Protein AF-A0A7R9Y447-F1 (afdb_monomer_lite)

Foldseek 3Di:
DPPVVVVVVVVVVVCVQQVPPPPDPDHGLVVLLVVLVVQLVVCVVVPPPVSNVVSVVSNVVSVVVVVVVVVVVVVVVVVVVVVVVVVVVVVVVVVVVVVVVVVVVVVVVVVVVVVVVVVVVVVVVVVVVVVVVVDDDPVVVVVVVVVVVVVVVVVVVVVVVVVVVVVVVVVVVVVVVVVVVVVVVVVVVVVVVVVVVVVVVVPPDDDDDDDDDDDDDDDDDDDDDD

Secondary structure (DSSP, 8-state):
-HHHHHHHHHHHHHHHHHT-S---SSPPHHHHHHHHHHHHHHHHTTT-HHHHHHHHHHHHHHHHHHHHHHHHHHHHHHHHHHHHHHHHHHHHHHHHHHHHHHHHHHHHHHHHHHHHHHHHHHHHHHHHHHHHHTSPPHHHHHHHHHHHHHHHHHHHHHHHHHHHHHHHHHHHHHHHHHHHHHHHHHHHHHHHHHHHHHHTTTTS----------------------

Organism: NCBI:txid156133

pLDDT: mean 82.59, std 20.08, range [33.0, 98.5]

Structure (mmCIF, N/CA/C/O backbone):
data_AF-A0A7R9Y447-F1
#
_entry.id   AF-A0A7R9Y447-F1
#
loop_
_atom_site.group_PDB
_atom_site.id
_atom_site.type_symbol
_atom_site.label_atom_id
_atom_site.label_alt_id
_atom_site.label_comp_id
_atom_site.label_asym_id
_atom_site.label_entity_id
_atom_site.label_seq_id
_atom_site.pdbx_PDB_ins_code
_atom_site.Cartn_x
_atom_site.Cartn_y
_atom_site.Cartn_z
_atom_site.occupancy
_atom_site.B_iso_or_equiv
_atom_site.auth_seq_id
_atom_site.auth_comp_id
_atom_site.auth_asym_id
_atom_site.auth_atom_id
_atom_site.pdbx_PDB_model_num
ATOM 1 N N . GLY A 1 1 ? 17.277 27.749 -28.509 1.00 48.41 1 GLY A N 1
ATOM 2 C CA . GLY A 1 1 ? 17.780 26.367 -28.396 1.00 48.41 1 GLY A CA 1
ATOM 3 C C . GLY A 1 1 ? 18.037 25.719 -29.746 1.00 48.41 1 GLY A C 1
ATOM 4 O O . GLY A 1 1 ? 19.137 25.243 -29.949 1.00 48.41 1 GLY A O 1
ATOM 5 N N . GLY A 1 2 ? 17.067 25.712 -30.672 1.00 51.28 2 GLY A N 1
ATOM 6 C CA . GLY A 1 2 ? 17.147 24.897 -31.900 1.00 51.28 2 GLY A CA 1
ATOM 7 C C . GLY A 1 2 ? 18.160 25.315 -32.979 1.00 51.28 2 GLY A C 1
ATOM 8 O O . GLY A 1 2 ? 18.623 24.451 -33.709 1.00 51.28 2 GLY A O 1
ATOM 9 N N . GLY A 1 3 ? 18.548 26.594 -33.074 1.00 53.34 3 GLY A N 1
ATOM 10 C CA . GLY A 1 3 ? 19.484 27.057 -34.117 1.00 53.34 3 GLY A CA 1
ATOM 11 C C . GLY A 1 3 ? 20.915 26.529 -33.956 1.00 53.34 3 GLY A C 1
ATOM 12 O O . GLY A 1 3 ? 21.512 26.078 -34.922 1.00 53.34 3 GLY A O 1
ATOM 13 N N . ALA A 1 4 ? 21.428 26.491 -32.722 1.00 58.03 4 ALA A N 1
ATOM 14 C CA . ALA A 1 4 ? 22.786 26.013 -32.441 1.00 58.03 4 ALA A CA 1
ATOM 15 C C . ALA A 1 4 ? 22.947 24.496 -32.653 1.00 58.03 4 ALA A C 1
ATOM 17 O O . ALA A 1 4 ? 24.018 24.043 -33.034 1.00 58.03 4 ALA A O 1
ATOM 18 N N . ILE A 1 5 ? 21.874 23.723 -32.446 1.00 60.00 5 ILE A N 1
ATOM 19 C CA . ILE A 1 5 ? 21.875 22.262 -32.624 1.00 60.00 5 ILE A CA 1
ATOM 20 C C . ILE A 1 5 ? 21.895 21.907 -34.119 1.00 60.00 5 ILE A C 1
ATOM 22 O O . ILE A 1 5 ? 22.642 21.025 -34.528 1.00 6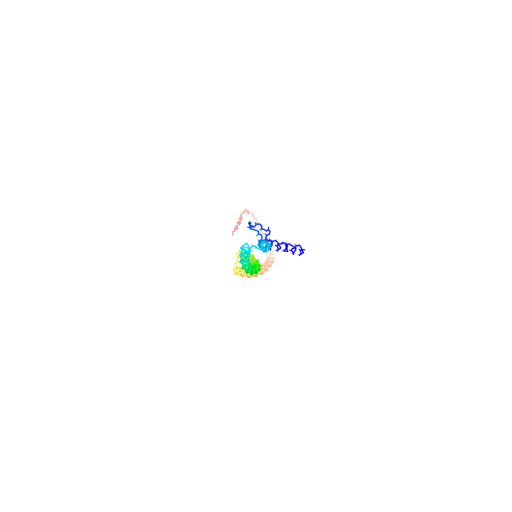0.00 5 ILE A O 1
ATOM 26 N N . MET A 1 6 ? 21.142 22.637 -34.950 1.00 57.72 6 MET A N 1
ATOM 27 C CA . MET A 1 6 ? 21.126 22.429 -36.407 1.00 57.72 6 MET A CA 1
ATOM 28 C C . MET A 1 6 ? 22.477 22.772 -37.057 1.00 57.72 6 MET A C 1
ATOM 30 O O . MET A 1 6 ? 22.932 22.057 -37.952 1.00 57.72 6 MET A O 1
ATOM 34 N N . ASP A 1 7 ? 23.150 23.824 -36.580 1.00 76.69 7 ASP A N 1
ATOM 35 C CA . ASP A 1 7 ? 24.493 24.191 -37.047 1.00 76.69 7 ASP A CA 1
ATOM 36 C C . ASP A 1 7 ? 25.553 23.158 -36.628 1.00 76.69 7 ASP A C 1
ATOM 38 O O . ASP A 1 7 ? 26.464 22.847 -37.400 1.00 76.69 7 ASP A O 1
ATOM 42 N N . GLU A 1 8 ? 25.423 22.577 -35.432 1.00 76.31 8 GLU A N 1
ATOM 43 C CA . GLU A 1 8 ? 26.316 21.530 -34.935 1.00 76.31 8 GLU A CA 1
ATOM 44 C C . GLU A 1 8 ? 26.118 20.203 -35.68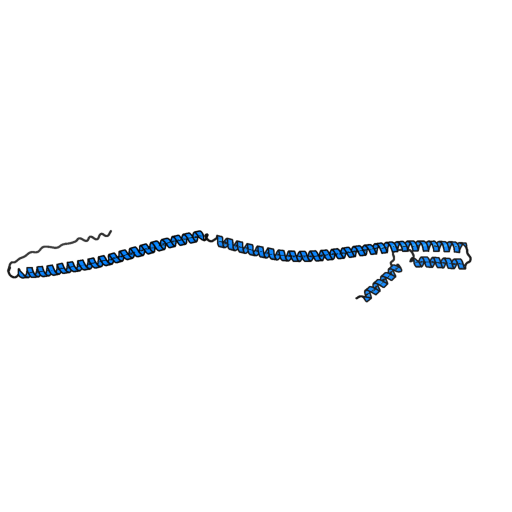5 1.00 76.31 8 GLU A C 1
ATOM 46 O O . GLU A 1 8 ? 27.098 19.574 -36.091 1.00 76.31 8 GLU A O 1
ATOM 51 N N . GLU A 1 9 ? 24.875 19.820 -35.983 1.00 77.88 9 GLU A N 1
ATOM 52 C CA . GLU A 1 9 ? 24.560 18.667 -36.834 1.00 77.88 9 GLU A CA 1
ATOM 53 C C . GLU A 1 9 ? 25.112 18.833 -38.256 1.00 77.88 9 GLU A C 1
ATOM 55 O O . GLU A 1 9 ? 25.698 17.894 -38.803 1.00 77.88 9 GLU A O 1
ATOM 60 N N . ALA A 1 10 ? 25.013 20.030 -38.844 1.00 77.38 10 ALA A N 1
ATOM 61 C CA . ALA A 1 10 ? 25.589 20.328 -40.157 1.00 77.38 10 ALA A CA 1
ATOM 62 C C . ALA A 1 10 ? 27.132 20.278 -40.145 1.00 77.38 10 ALA A C 1
ATOM 64 O O . ALA A 1 10 ? 27.768 19.757 -41.073 1.00 77.38 10 ALA A O 1
ATOM 65 N N . LEU A 1 11 ? 27.760 20.757 -39.069 1.00 73.12 11 LEU A N 1
ATOM 66 C CA . LEU A 1 11 ? 29.206 20.663 -38.850 1.00 73.12 11 LEU A CA 1
ATOM 67 C C . LEU A 1 11 ? 29.672 19.216 -38.653 1.00 73.12 11 LEU A C 1
ATOM 69 O O . LEU A 1 11 ? 30.694 18.813 -39.209 1.00 73.12 11 LEU A O 1
ATOM 73 N N . ILE A 1 12 ? 28.922 18.408 -37.910 1.00 68.50 12 ILE A N 1
ATOM 74 C CA . ILE A 1 12 ? 29.212 16.984 -37.721 1.00 68.50 12 ILE A CA 1
ATOM 75 C C . ILE A 1 12 ? 29.018 16.225 -39.040 1.00 68.50 12 ILE A C 1
ATOM 77 O O . ILE A 1 12 ? 29.887 15.438 -39.419 1.00 68.50 12 ILE A O 1
ATOM 81 N N . ALA A 1 13 ? 27.952 16.509 -39.792 1.00 71.44 13 ALA A N 1
ATOM 82 C CA . ALA A 1 13 ? 27.694 15.913 -41.101 1.00 71.44 13 ALA A CA 1
ATOM 83 C C . ALA A 1 13 ? 28.816 16.225 -42.102 1.00 71.44 13 ALA A C 1
ATOM 85 O O . ALA A 1 13 ? 29.336 15.314 -42.748 1.00 71.44 13 ALA A O 1
ATOM 86 N N . SER A 1 14 ? 29.261 17.485 -42.181 1.00 65.88 14 SER A N 1
ATOM 87 C CA . SER A 1 14 ? 30.381 17.873 -43.049 1.00 65.88 14 SER A CA 1
ATOM 88 C C . SER A 1 14 ? 31.698 17.205 -42.635 1.00 65.88 14 SER A C 1
ATOM 90 O O . SER A 1 14 ? 32.442 16.741 -43.500 1.00 65.88 14 SER A O 1
ATOM 92 N N . ARG A 1 15 ? 31.977 17.056 -41.333 1.00 66.69 15 ARG A N 1
ATOM 93 C CA . ARG A 1 15 ? 33.176 16.368 -40.811 1.00 66.69 15 ARG A CA 1
ATOM 94 C C . ARG A 1 15 ? 33.158 14.855 -41.022 1.00 66.69 15 ARG A C 1
ATOM 96 O O . ARG A 1 15 ? 34.201 14.275 -41.319 1.00 66.69 15 ARG A O 1
ATOM 103 N N . LEU A 1 16 ? 31.996 14.213 -40.907 1.00 64.62 16 LEU A N 1
ATOM 104 C CA . LEU A 1 16 ? 31.826 12.783 -41.178 1.00 64.62 16 LEU A CA 1
ATOM 105 C C . LEU A 1 16 ? 31.936 12.476 -42.675 1.00 64.62 16 LEU A C 1
ATOM 107 O O . LEU A 1 16 ? 32.579 11.495 -43.051 1.00 64.62 16 LEU A O 1
ATOM 111 N N . LEU A 1 17 ? 31.370 13.339 -43.523 1.00 60.38 17 LEU A N 1
ATOM 112 C CA . LEU A 1 17 ? 31.446 13.222 -44.980 1.00 60.38 17 LEU A CA 1
ATOM 113 C C . LEU A 1 17 ? 32.878 13.451 -45.495 1.00 60.38 17 LEU A C 1
ATOM 115 O O . LEU A 1 17 ? 33.345 12.731 -46.375 1.00 60.38 17 LEU A O 1
ATOM 119 N N . THR A 1 18 ? 33.598 14.419 -44.918 1.00 61.44 18 THR A N 1
ATOM 120 C CA . THR A 1 18 ? 34.992 14.741 -45.285 1.00 61.44 18 THR A CA 1
ATOM 121 C C . THR A 1 18 ? 36.039 13.919 -44.534 1.00 61.44 18 THR A C 1
ATOM 123 O O . THR A 1 18 ? 37.222 14.006 -44.861 1.00 61.44 18 THR A O 1
ATOM 126 N N . LYS A 1 19 ? 35.622 13.101 -43.557 1.00 61.62 19 LYS A N 1
ATOM 127 C CA . LYS A 1 19 ? 36.485 12.297 -42.679 1.00 61.62 19 LYS A CA 1
ATOM 128 C C . LYS A 1 19 ? 37.734 13.040 -42.210 1.00 61.62 19 LYS A C 1
ATOM 130 O O . LYS A 1 19 ? 38.851 12.538 -42.310 1.00 61.62 19 LYS A O 1
ATOM 135 N N . THR A 1 20 ? 37.545 14.228 -41.650 1.00 46.31 20 THR A N 1
ATOM 136 C CA . THR A 1 20 ? 38.614 14.897 -40.895 1.00 46.31 20 THR A CA 1
ATOM 137 C C . THR A 1 20 ? 38.819 14.279 -39.507 1.00 46.31 20 THR A C 1
ATOM 139 O O . THR A 1 20 ? 39.753 14.653 -38.804 1.00 46.31 20 THR A O 1
ATOM 142 N N . THR A 1 21 ? 38.021 13.275 -39.119 1.00 46.59 21 THR A N 1
ATOM 143 C CA . THR A 1 21 ? 38.309 12.429 -37.956 1.00 46.59 21 THR A CA 1
ATOM 144 C C . THR A 1 21 ? 39.358 11.372 -38.330 1.00 46.59 21 THR A C 1
ATOM 146 O O . THR A 1 21 ? 39.108 10.357 -38.980 1.00 46.59 21 THR A O 1
ATOM 149 N N . SER A 1 22 ? 40.588 11.680 -37.942 1.00 46.06 22 SER A N 1
ATOM 150 C CA . SER A 1 22 ? 41.839 10.927 -38.043 1.00 46.06 22 SER A CA 1
ATOM 151 C C . SER A 1 22 ? 41.770 9.449 -37.606 1.00 46.06 22 SER A C 1
ATOM 153 O O . SER A 1 22 ? 42.243 9.100 -36.527 1.00 46.06 22 SER A O 1
ATOM 155 N N . ILE A 1 23 ? 41.218 8.552 -38.430 1.00 52.69 23 ILE A N 1
ATOM 156 C CA . ILE A 1 23 ? 41.223 7.096 -38.148 1.00 52.69 23 ILE A CA 1
ATOM 157 C C . ILE A 1 23 ? 41.956 6.285 -39.234 1.00 52.69 23 ILE A C 1
ATOM 159 O O . ILE A 1 23 ? 42.261 5.112 -39.045 1.00 52.69 23 ILE A O 1
ATOM 163 N N . SER A 1 24 ? 42.350 6.898 -40.351 1.00 54.66 24 SER A N 1
ATOM 164 C CA . SER A 1 24 ? 43.150 6.226 -41.378 1.00 54.66 24 SER A CA 1
ATOM 165 C C . SER A 1 24 ? 44.297 7.115 -41.844 1.00 54.66 24 SER A C 1
ATOM 167 O O . SER A 1 24 ? 44.087 8.285 -42.143 1.00 54.66 24 SER A O 1
ATOM 169 N N . LYS A 1 25 ? 45.509 6.546 -41.937 1.00 54.00 25 LYS A N 1
ATOM 170 C CA . LYS A 1 25 ? 46.678 7.179 -42.581 1.00 54.00 25 LYS A CA 1
ATOM 171 C C . LYS A 1 25 ? 46.487 7.374 -44.096 1.00 54.00 25 LYS A C 1
ATOM 173 O O . LYS A 1 25 ? 47.331 7.995 -44.735 1.00 54.00 25 LYS A O 1
ATOM 178 N N . ALA A 1 26 ? 45.425 6.817 -44.679 1.00 58.56 26 ALA A N 1
ATOM 179 C CA . ALA A 1 26 ? 45.121 6.976 -46.092 1.00 58.56 26 ALA A CA 1
ATOM 180 C C . ALA A 1 26 ? 44.529 8.371 -46.373 1.00 58.56 26 ALA A C 1
ATOM 182 O O . ALA A 1 26 ? 43.754 8.879 -45.557 1.00 58.56 26 ALA A O 1
ATOM 183 N N . PRO A 1 27 ? 44.856 8.988 -47.524 1.00 58.91 27 PRO A N 1
ATOM 184 C CA . PRO A 1 27 ? 44.220 10.228 -47.949 1.00 58.91 27 PRO A CA 1
ATOM 185 C C . PRO A 1 27 ? 42.690 10.076 -47.980 1.00 58.91 27 PRO A C 1
ATOM 187 O O . PRO A 1 27 ? 42.188 8.972 -48.212 1.00 58.91 27 PRO A O 1
ATOM 190 N N . PRO A 1 28 ? 41.934 11.173 -47.780 1.00 67.62 28 PRO A N 1
ATOM 191 C CA . PRO A 1 28 ? 40.486 11.150 -47.899 1.00 67.62 28 PRO A CA 1
ATOM 192 C C . PRO A 1 28 ? 40.059 10.507 -49.226 1.00 67.62 28 PRO A C 1
ATOM 194 O O . PRO A 1 28 ? 40.692 10.772 -50.253 1.00 67.62 28 PRO A O 1
ATOM 197 N N . PRO A 1 29 ? 38.984 9.706 -49.225 1.00 70.00 29 PRO A N 1
ATOM 198 C CA . PRO A 1 29 ? 38.596 8.855 -50.351 1.00 70.00 29 PRO A CA 1
ATOM 199 C C . PRO A 1 29 ? 38.513 9.597 -51.698 1.00 70.00 29 PRO A C 1
ATOM 201 O O . PRO A 1 29 ? 39.049 9.154 -52.709 1.00 70.00 29 PRO A O 1
ATOM 204 N N . LEU A 1 30 ? 37.944 10.805 -51.699 1.00 79.06 30 LEU A N 1
ATOM 205 C CA . LEU A 1 30 ? 37.819 11.629 -52.907 1.00 79.06 30 LEU A CA 1
ATOM 206 C C . LEU A 1 30 ? 39.129 12.315 -53.324 1.00 79.06 30 LEU A C 1
ATOM 208 O O . LEU A 1 30 ? 39.337 12.594 -54.503 1.00 79.06 30 LEU A O 1
ATOM 212 N N . ARG A 1 31 ? 40.038 12.573 -52.377 1.00 83.94 31 ARG A N 1
ATOM 213 C CA . ARG A 1 31 ? 41.345 13.184 -52.662 1.00 83.94 31 ARG A CA 1
ATOM 214 C C . ARG A 1 31 ? 42.275 12.191 -53.358 1.00 83.94 31 ARG A C 1
ATOM 216 O O . ARG A 1 31 ? 43.025 12.593 -54.243 1.00 83.94 31 ARG A O 1
ATOM 223 N N . ALA A 1 32 ? 42.211 10.914 -52.976 1.00 85.00 32 ALA A N 1
ATOM 224 C CA . ALA A 1 32 ? 42.932 9.839 -53.654 1.00 85.00 32 ALA A CA 1
ATOM 225 C C . ALA A 1 32 ? 42.481 9.714 -55.117 1.00 85.00 32 ALA A C 1
ATOM 227 O O . ALA A 1 32 ? 43.312 9.775 -56.023 1.00 85.00 32 ALA A O 1
ATOM 228 N N . LEU A 1 33 ? 41.163 9.662 -55.341 1.00 87.19 33 LEU A N 1
ATOM 229 C CA . LEU A 1 33 ? 40.555 9.598 -56.669 1.00 87.19 33 LEU A CA 1
ATOM 230 C C . LEU A 1 33 ? 40.928 10.802 -57.548 1.00 87.19 33 LEU A C 1
ATOM 232 O O . LEU A 1 33 ? 41.376 10.625 -58.680 1.00 87.19 33 LEU A O 1
ATOM 236 N N . ALA A 1 34 ? 40.820 12.021 -57.012 1.00 89.44 34 ALA A N 1
ATOM 237 C CA . ALA A 1 34 ? 41.212 13.239 -57.720 1.00 89.44 34 ALA A CA 1
ATOM 238 C C . ALA A 1 34 ? 42.702 13.234 -58.107 1.00 89.44 34 ALA A C 1
ATOM 240 O O . ALA A 1 34 ? 43.061 13.658 -59.204 1.00 89.44 34 ALA A O 1
ATOM 241 N N . GLY A 1 35 ? 43.570 12.703 -57.237 1.00 91.38 35 GLY A N 1
ATOM 242 C CA . GLY A 1 35 ? 44.992 12.531 -57.534 1.00 91.38 35 GLY A CA 1
ATOM 243 C C . GLY A 1 35 ? 45.252 11.540 -58.674 1.00 91.38 35 GLY A C 1
ATOM 244 O O . GLY A 1 35 ? 46.087 11.810 -59.535 1.00 91.38 35 GLY A O 1
ATOM 245 N N . LYS A 1 36 ? 44.519 10.418 -58.721 1.00 92.44 36 LYS A N 1
ATOM 246 C CA . LYS A 1 36 ? 44.615 9.435 -59.816 1.00 92.44 36 LYS A CA 1
ATOM 247 C C . LYS A 1 36 ? 44.092 9.991 -61.140 1.00 92.44 36 LYS A C 1
ATOM 249 O O . LYS A 1 36 ? 44.717 9.770 -62.172 1.00 92.44 36 LYS A O 1
ATOM 254 N N . LEU A 1 37 ? 43.011 10.770 -61.104 1.00 92.88 37 LEU A N 1
ATOM 255 C CA . LEU A 1 37 ? 42.477 11.456 -62.281 1.00 92.88 37 LEU A CA 1
ATOM 256 C C . LEU A 1 37 ? 43.481 12.475 -62.839 1.00 92.88 37 LEU A C 1
ATOM 258 O O . LEU A 1 37 ? 43.739 12.492 -64.039 1.00 92.88 37 LEU A O 1
ATOM 262 N N . ALA A 1 38 ? 44.098 13.282 -61.972 1.00 92.94 38 ALA A N 1
ATOM 263 C CA . ALA A 1 38 ? 45.125 14.237 -62.382 1.00 92.94 38 ALA A CA 1
ATOM 264 C C . ALA A 1 38 ? 46.357 13.545 -62.994 1.00 92.94 38 ALA A C 1
ATOM 266 O O . ALA A 1 38 ? 46.914 14.040 -63.973 1.00 92.94 38 ALA A O 1
ATOM 267 N N . ALA A 1 39 ? 46.760 12.387 -62.458 1.00 92.25 39 ALA A N 1
ATOM 268 C CA . ALA A 1 39 ? 47.854 11.590 -63.012 1.00 92.25 39 ALA A CA 1
ATOM 269 C C . ALA A 1 39 ? 47.534 11.051 -64.418 1.00 92.25 39 ALA A C 1
ATOM 271 O O . ALA A 1 39 ? 48.398 11.096 -65.289 1.00 92.25 39 ALA A O 1
ATOM 272 N N . LEU A 1 40 ? 46.294 10.607 -64.658 1.00 92.44 40 LEU A N 1
ATOM 273 C CA . LEU A 1 40 ? 45.837 10.177 -65.982 1.00 92.44 40 LEU A CA 1
ATOM 274 C C . LEU A 1 40 ? 45.859 11.329 -66.996 1.00 92.44 40 LEU A C 1
ATOM 276 O O . LEU A 1 40 ? 46.398 11.173 -68.087 1.00 92.44 40 LEU A O 1
ATOM 280 N N . VAL A 1 41 ? 45.341 12.502 -66.619 1.00 92.62 41 VAL A N 1
ATOM 281 C CA . VAL A 1 41 ? 45.367 13.700 -67.479 1.00 92.62 41 VAL A CA 1
ATOM 282 C C . VAL A 1 41 ? 46.807 14.108 -67.814 1.00 92.62 41 VAL A C 1
ATOM 284 O O . VAL A 1 41 ? 47.109 14.446 -68.956 1.00 92.62 41 VAL A O 1
ATOM 287 N N . ALA A 1 42 ? 47.715 14.038 -66.838 1.00 91.62 42 ALA A N 1
ATOM 288 C CA . ALA A 1 42 ? 49.125 14.354 -67.045 1.00 91.62 42 ALA A CA 1
ATOM 289 C C . ALA A 1 42 ? 49.857 13.332 -67.935 1.00 91.62 42 ALA A C 1
ATOM 291 O O . ALA A 1 42 ? 50.785 13.720 -68.642 1.00 91.62 42 ALA A O 1
ATOM 292 N N . ALA A 1 43 ? 49.470 12.052 -67.898 1.00 89.56 43 ALA A N 1
ATOM 293 C CA . ALA A 1 43 ? 50.018 11.013 -68.771 1.00 89.56 43 ALA A CA 1
ATOM 294 C C . ALA A 1 43 ? 49.504 11.157 -70.214 1.00 89.56 43 ALA A C 1
ATOM 296 O O . ALA A 1 43 ? 50.294 11.099 -71.152 1.00 89.56 43 ALA A O 1
ATOM 297 N N . ALA A 1 44 ? 48.213 11.458 -70.385 1.00 87.44 44 ALA A N 1
ATOM 298 C CA . ALA A 1 44 ? 47.608 11.711 -71.693 1.00 87.44 44 ALA A CA 1
ATOM 299 C C . ALA A 1 44 ? 48.212 12.935 -72.409 1.00 87.44 44 ALA A C 1
ATOM 301 O O . ALA A 1 44 ? 48.307 12.949 -73.629 1.00 87.44 44 ALA A O 1
ATOM 302 N N . GLY A 1 45 ? 48.665 13.952 -71.666 1.00 87.81 45 GLY A N 1
ATOM 303 C CA . GLY A 1 45 ? 49.327 15.130 -72.241 1.00 87.81 45 GLY A CA 1
ATOM 304 C C . GLY A 1 45 ? 50.774 14.912 -72.707 1.00 87.81 45 GLY A C 1
ATOM 305 O O . GLY A 1 45 ? 51.372 15.850 -73.229 1.00 87.81 45 GLY A O 1
ATOM 306 N N . LYS A 1 46 ? 51.358 13.726 -72.483 1.00 87.44 46 LYS A N 1
ATOM 307 C CA . LYS A 1 46 ? 52.759 13.403 -72.816 1.00 87.44 46 LYS A CA 1
ATOM 308 C C . LYS A 1 46 ? 52.918 12.398 -73.967 1.00 87.44 46 LYS A C 1
ATOM 310 O O . LYS A 1 46 ? 54.058 12.066 -74.270 1.00 87.44 46 LYS A O 1
ATOM 315 N N . ASP A 1 47 ? 51.823 11.928 -74.577 1.00 76.94 47 ASP A N 1
ATOM 316 C CA . ASP A 1 47 ? 51.812 10.891 -75.633 1.00 76.94 47 ASP A CA 1
ATOM 317 C C . ASP A 1 47 ? 52.574 9.597 -75.260 1.00 76.94 47 ASP A C 1
ATOM 319 O O . ASP A 1 47 ? 53.148 8.908 -76.098 1.00 76.94 47 ASP A O 1
ATOM 323 N N . ASP A 1 48 ? 52.565 9.246 -73.971 1.00 85.94 48 ASP A N 1
ATOM 324 C CA . ASP A 1 48 ? 53.103 7.983 -73.458 1.00 85.94 48 ASP A CA 1
ATOM 325 C C . ASP A 1 48 ? 51.949 6.988 -73.250 1.00 85.94 48 ASP A C 1
ATOM 327 O O . ASP A 1 48 ? 51.222 7.050 -72.251 1.00 85.94 48 ASP A O 1
ATOM 331 N N . GLU A 1 49 ? 51.745 6.097 -74.225 1.00 86.44 49 GLU A N 1
ATOM 332 C CA . GLU A 1 49 ? 50.646 5.121 -74.226 1.00 86.44 49 GLU A CA 1
ATOM 333 C C . GLU A 1 49 ? 50.711 4.155 -73.032 1.00 86.44 49 GLU A C 1
ATOM 335 O O . GLU A 1 49 ? 49.677 3.826 -72.443 1.00 86.44 49 GLU A O 1
ATOM 340 N N . GLU A 1 50 ? 51.913 3.737 -72.627 1.00 89.44 50 GLU A N 1
ATOM 341 C CA . GLU A 1 50 ? 52.110 2.786 -71.530 1.00 89.44 50 GLU A CA 1
ATOM 342 C C . GLU A 1 50 ? 51.832 3.451 -70.174 1.00 89.44 50 GLU A C 1
ATOM 344 O O . GLU A 1 50 ? 51.090 2.908 -69.344 1.00 89.44 50 GLU A O 1
ATOM 349 N N . ALA A 1 51 ? 52.329 4.676 -69.967 1.00 89.00 51 ALA A N 1
ATOM 350 C CA . ALA A 1 51 ? 52.019 5.450 -68.767 1.00 89.00 51 ALA A CA 1
ATOM 351 C C . ALA A 1 51 ? 50.533 5.836 -68.687 1.00 89.00 51 ALA A C 1
ATOM 353 O O . ALA A 1 51 ? 49.958 5.854 -67.593 1.00 89.00 51 ALA A O 1
ATOM 354 N N . CYS A 1 52 ? 49.892 6.120 -69.825 1.00 91.50 52 CYS A N 1
ATOM 355 C CA . CYS A 1 52 ? 48.464 6.421 -69.893 1.00 91.50 52 CYS A CA 1
ATOM 356 C C . CYS A 1 52 ? 47.614 5.196 -69.515 1.00 91.50 52 CYS A C 1
ATOM 358 O O . CYS A 1 52 ? 46.726 5.301 -68.663 1.00 91.50 52 CYS A O 1
ATOM 360 N N . ALA A 1 53 ? 47.938 4.015 -70.055 1.00 92.19 53 ALA A N 1
ATOM 361 C CA . ALA A 1 53 ? 47.265 2.761 -69.716 1.00 92.19 53 ALA A CA 1
ATOM 362 C C . ALA A 1 53 ? 47.418 2.406 -68.225 1.00 92.19 53 ALA A C 1
ATOM 364 O O . ALA A 1 53 ? 46.429 2.083 -67.558 1.00 92.19 53 ALA A O 1
ATOM 365 N N . ALA A 1 54 ? 48.626 2.546 -67.669 1.00 93.19 54 ALA A N 1
ATOM 366 C CA . ALA A 1 54 ? 48.886 2.303 -66.251 1.00 93.19 54 ALA A CA 1
ATOM 367 C C . ALA A 1 54 ? 48.138 3.295 -65.336 1.00 93.19 54 ALA A C 1
ATOM 369 O O . ALA A 1 54 ? 47.583 2.906 -64.302 1.00 93.19 54 ALA A O 1
ATOM 370 N N . ALA A 1 55 ? 48.081 4.579 -65.711 1.00 92.88 55 ALA A N 1
ATOM 371 C CA . ALA A 1 55 ? 47.333 5.594 -64.970 1.00 92.88 55 ALA A CA 1
ATOM 372 C C . ALA A 1 55 ? 45.814 5.357 -65.032 1.00 92.88 55 ALA A C 1
ATOM 374 O O . ALA A 1 55 ? 45.122 5.552 -64.029 1.00 92.88 55 ALA A O 1
ATOM 375 N N . HIS A 1 56 ? 45.301 4.883 -66.171 1.00 94.06 56 HIS A N 1
ATOM 376 C CA . HIS A 1 56 ? 43.896 4.518 -66.343 1.00 94.06 56 HIS A CA 1
ATOM 377 C C . HIS A 1 56 ? 43.527 3.314 -65.467 1.00 94.06 56 HIS A C 1
ATOM 379 O O . HIS A 1 56 ? 42.558 3.372 -64.710 1.00 94.06 56 HIS A O 1
ATOM 385 N N . GLU A 1 57 ? 44.339 2.253 -65.479 1.00 95.56 57 GLU A N 1
ATOM 386 C CA . GLU A 1 57 ? 44.126 1.087 -64.617 1.00 95.56 57 GLU A CA 1
ATOM 387 C C . GLU A 1 57 ? 44.171 1.469 -63.125 1.00 95.56 57 GLU A C 1
ATOM 389 O O . GLU A 1 57 ? 43.347 1.009 -62.327 1.00 95.56 57 GLU A O 1
ATOM 394 N N . ALA A 1 58 ? 45.092 2.357 -62.735 1.00 93.81 58 ALA A N 1
ATOM 395 C CA . ALA A 1 58 ? 45.176 2.870 -61.372 1.00 93.81 58 ALA A CA 1
ATOM 396 C C . ALA A 1 58 ? 43.937 3.689 -60.965 1.00 93.81 58 ALA A C 1
ATOM 398 O O . ALA A 1 58 ? 43.505 3.595 -59.814 1.00 93.81 58 ALA A O 1
ATOM 399 N N . LEU A 1 59 ? 43.354 4.465 -61.885 1.00 93.69 59 LEU A N 1
ATOM 400 C CA . LEU A 1 59 ? 42.103 5.188 -61.655 1.00 93.69 59 LEU A CA 1
ATOM 401 C C . LEU A 1 59 ? 40.920 4.222 -61.506 1.00 93.69 59 LEU A C 1
ATOM 403 O O . LEU A 1 59 ? 40.157 4.356 -60.553 1.00 93.69 59 LEU A O 1
ATOM 407 N N . CYS A 1 60 ? 40.790 3.219 -62.379 1.00 95.06 60 CYS A N 1
ATOM 408 C CA . CYS A 1 60 ? 39.731 2.209 -62.281 1.00 95.06 60 CYS A CA 1
ATOM 409 C C . CYS A 1 60 ? 39.786 1.435 -60.957 1.00 95.06 60 CYS A C 1
ATOM 411 O O . CYS A 1 60 ? 38.753 1.221 -60.323 1.00 95.06 60 CYS A O 1
ATOM 413 N N . LYS A 1 61 ? 40.990 1.054 -60.506 1.00 93.75 61 LYS A N 1
ATOM 414 C CA . LYS A 1 61 ? 41.191 0.408 -59.199 1.00 93.75 61 LYS A CA 1
ATOM 415 C C . LYS A 1 61 ? 40.738 1.309 -58.054 1.00 93.75 61 LYS A C 1
ATOM 417 O O . LYS A 1 61 ? 40.065 0.839 -57.141 1.00 93.75 61 LYS A O 1
ATOM 422 N N . GLU A 1 62 ? 41.076 2.595 -58.110 1.00 90.06 62 GLU A N 1
ATOM 423 C CA . GLU A 1 62 ? 40.654 3.557 -57.093 1.00 90.06 62 GLU A CA 1
ATOM 424 C C . GLU A 1 62 ? 39.128 3.735 -57.083 1.00 90.06 62 GLU A C 1
ATOM 426 O O . GLU A 1 62 ? 38.531 3.684 -56.012 1.00 90.06 62 GLU A O 1
ATOM 431 N N . ILE A 1 63 ? 38.476 3.846 -58.249 1.00 90.56 63 ILE A N 1
ATOM 432 C CA . ILE A 1 63 ? 37.005 3.905 -58.357 1.00 90.56 63 ILE A CA 1
ATOM 433 C C . ILE A 1 63 ? 36.364 2.672 -57.706 1.00 90.56 63 ILE A C 1
ATOM 435 O O . ILE A 1 63 ? 35.506 2.815 -56.838 1.00 90.56 63 ILE A O 1
ATOM 439 N N . ALA A 1 64 ? 36.838 1.467 -58.037 1.00 91.62 64 ALA A N 1
ATOM 440 C CA . ALA A 1 64 ? 36.307 0.228 -57.469 1.00 91.62 64 ALA A CA 1
ATOM 441 C C . ALA A 1 64 ? 36.467 0.153 -55.937 1.00 91.62 64 ALA A C 1
ATOM 443 O O . ALA A 1 64 ? 35.575 -0.328 -55.232 1.00 91.62 64 ALA A O 1
ATOM 444 N N . LEU A 1 65 ? 37.585 0.655 -55.397 1.00 88.19 65 LEU A N 1
ATOM 445 C CA . LEU A 1 65 ? 37.796 0.751 -53.949 1.00 88.19 65 LEU A CA 1
ATOM 446 C C . LEU A 1 65 ? 36.815 1.731 -53.292 1.00 88.19 65 LEU A C 1
ATOM 448 O O . LEU A 1 65 ? 36.304 1.443 -52.204 1.00 88.19 65 LEU A O 1
ATOM 452 N N . GLN A 1 66 ? 36.526 2.859 -53.946 1.00 85.56 66 GLN A N 1
ATOM 453 C CA . GLN A 1 66 ? 35.554 3.832 -53.447 1.00 85.56 66 GLN A CA 1
ATOM 454 C C . GLN A 1 66 ? 34.123 3.294 -53.476 1.00 85.56 66 GLN A C 1
ATOM 456 O O . GLN A 1 66 ? 33.399 3.450 -52.490 1.00 85.56 66 GLN A O 1
ATOM 461 N N . ASP A 1 67 ? 33.739 2.580 -54.532 1.00 87.75 67 ASP A N 1
ATOM 462 C CA . ASP A 1 67 ? 32.425 1.940 -54.633 1.00 87.75 67 ASP A CA 1
ATOM 463 C C . ASP A 1 67 ? 32.228 0.880 -53.540 1.00 87.75 67 ASP A C 1
ATOM 465 O O . ASP A 1 67 ? 31.194 0.842 -52.860 1.00 87.75 67 ASP A O 1
ATOM 469 N N . PHE A 1 68 ? 33.252 0.057 -53.290 1.00 87.38 68 PHE A N 1
ATOM 470 C CA . PHE A 1 68 ? 33.233 -0.917 -52.200 1.00 87.38 68 PHE A CA 1
ATOM 471 C C . PHE A 1 68 ? 33.086 -0.242 -50.827 1.00 87.38 68 PHE A C 1
ATOM 473 O O . PHE A 1 68 ? 32.263 -0.658 -50.001 1.00 87.38 68 PHE A O 1
ATOM 480 N N . ALA A 1 69 ? 33.839 0.834 -50.578 1.00 84.69 69 ALA A N 1
ATOM 481 C CA . ALA A 1 69 ? 33.732 1.605 -49.344 1.00 84.69 69 ALA A CA 1
ATOM 482 C C . ALA A 1 69 ? 32.338 2.242 -49.184 1.00 84.69 69 ALA A C 1
ATOM 484 O O . ALA A 1 69 ? 31.757 2.176 -48.097 1.00 84.69 69 ALA A O 1
ATOM 485 N N . GLY A 1 70 ? 31.766 2.788 -50.261 1.00 83.88 70 GLY A N 1
ATOM 486 C CA . GLY A 1 70 ? 30.408 3.332 -50.293 1.00 83.88 70 GLY A CA 1
ATOM 487 C C . GLY A 1 70 ? 29.347 2.286 -49.943 1.00 83.88 70 GLY A C 1
ATOM 488 O O . GLY A 1 70 ? 28.494 2.526 -49.083 1.00 83.88 70 GLY A O 1
ATOM 489 N N . SER A 1 71 ? 29.448 1.084 -50.519 1.00 89.50 71 SER A N 1
ATOM 490 C CA . SER A 1 71 ? 28.559 -0.043 -50.202 1.00 89.50 71 SER A CA 1
ATOM 491 C C . SER A 1 71 ? 28.647 -0.463 -48.727 1.00 89.50 71 SER A C 1
ATOM 493 O O . SER A 1 71 ? 27.619 -0.690 -48.067 1.00 89.50 71 SER A O 1
ATOM 495 N N . LYS A 1 72 ? 29.863 -0.487 -48.162 1.00 88.56 72 LYS A N 1
ATOM 496 C CA . LYS A 1 72 ? 30.091 -0.746 -46.733 1.00 88.56 72 LYS A CA 1
ATOM 497 C C . LYS A 1 72 ? 29.403 0.305 -45.857 1.00 88.56 72 LYS A C 1
ATOM 499 O O . LYS A 1 72 ? 28.650 -0.072 -44.960 1.00 88.56 72 LYS A O 1
ATOM 504 N N . TYR A 1 73 ? 29.597 1.600 -46.126 1.00 87.12 73 TYR A N 1
ATOM 505 C CA . TYR A 1 73 ? 28.936 2.664 -45.356 1.00 87.12 73 TYR A CA 1
ATOM 506 C C . TYR A 1 73 ? 27.418 2.613 -45.487 1.00 87.12 73 TYR A C 1
ATOM 508 O O . TYR A 1 73 ? 26.723 2.770 -44.486 1.00 87.12 73 TYR A O 1
ATOM 516 N N . GLY A 1 74 ? 26.894 2.322 -46.680 1.00 89.25 74 GLY A N 1
ATOM 517 C CA . GLY A 1 74 ? 25.460 2.133 -46.886 1.00 89.25 74 GLY A CA 1
ATOM 518 C C . GLY A 1 74 ? 24.898 0.993 -46.034 1.00 89.25 74 GLY A C 1
ATOM 519 O O . GLY A 1 74 ? 23.835 1.135 -45.429 1.00 89.25 74 GLY A O 1
ATOM 520 N N . SER A 1 75 ? 25.625 -0.121 -45.935 1.00 93.19 75 SER A N 1
ATOM 521 C CA . SER A 1 75 ? 25.243 -1.262 -45.096 1.00 93.19 75 SER A CA 1
ATOM 522 C C . SER A 1 75 ? 25.278 -0.922 -43.607 1.00 93.19 75 SER A C 1
ATOM 524 O O . SER A 1 75 ? 24.295 -1.181 -42.914 1.00 93.19 75 SER A O 1
ATOM 526 N N . SER A 1 76 ? 26.339 -0.262 -43.133 1.00 91.88 76 SER A N 1
ATOM 527 C CA . SER A 1 76 ? 26.428 0.215 -41.748 1.00 91.88 76 SER A CA 1
ATOM 528 C C . SER A 1 76 ? 25.327 1.228 -41.421 1.00 91.88 76 SER A C 1
ATOM 530 O O . SER A 1 76 ? 24.632 1.069 -40.428 1.00 91.88 76 SER A O 1
ATOM 532 N N . ALA A 1 77 ? 25.074 2.215 -42.282 1.00 91.44 77 ALA A N 1
ATOM 533 C CA . ALA A 1 77 ? 24.022 3.210 -42.069 1.00 91.44 77 ALA A CA 1
ATOM 534 C C . ALA A 1 77 ? 22.611 2.594 -42.052 1.00 91.44 77 ALA A C 1
ATOM 536 O O . ALA A 1 77 ? 21.711 3.102 -41.384 1.00 91.44 77 ALA A O 1
ATOM 537 N N . ARG A 1 78 ? 22.376 1.509 -42.803 1.00 95.88 78 ARG A N 1
ATOM 538 C CA . ARG A 1 78 ? 21.122 0.742 -42.712 1.00 95.88 78 ARG A CA 1
ATOM 539 C C . ARG A 1 78 ? 21.019 -0.025 -41.395 1.00 95.88 78 ARG A C 1
ATOM 541 O O . ARG A 1 78 ? 19.945 -0.020 -40.808 1.00 95.88 78 ARG A O 1
ATOM 548 N N . ALA A 1 79 ? 22.097 -0.670 -40.948 1.00 95.50 79 ALA A N 1
ATOM 549 C CA . ALA A 1 79 ? 22.125 -1.383 -39.671 1.00 95.50 79 ALA A CA 1
ATOM 550 C C . ALA A 1 79 ? 21.871 -0.428 -38.494 1.00 95.50 79 ALA A C 1
ATOM 552 O O . ALA A 1 79 ? 20.927 -0.648 -37.744 1.00 95.50 79 ALA A O 1
ATOM 553 N N . LEU A 1 80 ? 22.593 0.697 -38.437 1.00 95.56 80 LEU A N 1
ATOM 554 C CA . LEU A 1 80 ? 22.417 1.722 -37.403 1.00 95.56 80 LEU A CA 1
ATOM 555 C C . LEU A 1 80 ? 20.984 2.264 -37.371 1.00 95.56 80 LEU A C 1
ATOM 557 O O . LEU A 1 80 ? 20.393 2.378 -36.307 1.00 95.56 80 LEU A O 1
ATOM 561 N N . ARG A 1 81 ? 20.373 2.539 -38.532 1.00 96.44 81 ARG A N 1
ATOM 562 C CA . ARG A 1 81 ? 18.968 2.984 -38.576 1.00 96.44 81 ARG A CA 1
ATOM 563 C C . ARG A 1 81 ? 17.998 1.960 -37.990 1.00 96.44 81 ARG A C 1
ATOM 565 O O . ARG A 1 81 ? 17.031 2.352 -37.345 1.00 96.44 81 ARG A O 1
ATOM 572 N N . ARG A 1 82 ? 18.243 0.665 -38.209 1.00 96.56 82 ARG A N 1
ATOM 573 C CA . ARG A 1 82 ? 17.431 -0.400 -37.602 1.00 96.56 82 ARG A CA 1
ATOM 574 C C . ARG A 1 82 ? 17.631 -0.437 -36.093 1.00 96.56 82 ARG A C 1
ATOM 576 O O . ARG A 1 82 ? 16.643 -0.476 -35.373 1.00 96.56 82 ARG A O 1
ATOM 583 N N . GLU A 1 83 ? 18.876 -0.371 -35.630 1.00 96.69 83 GLU A N 1
ATOM 584 C CA . GLU A 1 83 ? 19.207 -0.338 -34.201 1.00 96.69 83 GLU A CA 1
ATOM 585 C C . GLU A 1 83 ? 18.561 0.863 -33.501 1.00 96.69 83 GLU A C 1
ATOM 587 O O . GLU A 1 83 ? 17.912 0.682 -32.477 1.00 96.69 83 GLU A O 1
ATOM 592 N N . CYS A 1 84 ? 18.619 2.062 -34.090 1.00 97.19 84 CYS A N 1
ATOM 593 C CA . CYS A 1 84 ? 17.921 3.238 -33.565 1.00 97.19 84 CYS A CA 1
ATOM 594 C C . CYS A 1 84 ? 16.408 3.005 -33.425 1.00 97.19 84 CYS A C 1
ATOM 596 O O . CYS A 1 84 ? 15.824 3.387 -32.416 1.00 97.19 84 CYS A O 1
ATOM 598 N N . GLY A 1 85 ? 15.772 2.355 -34.406 1.00 97.25 85 GLY A N 1
ATOM 599 C CA . GLY A 1 85 ? 14.351 2.005 -34.327 1.00 97.25 85 GLY A CA 1
ATOM 600 C C . GLY A 1 85 ? 14.046 1.003 -33.209 1.00 97.25 85 GLY A C 1
ATOM 601 O 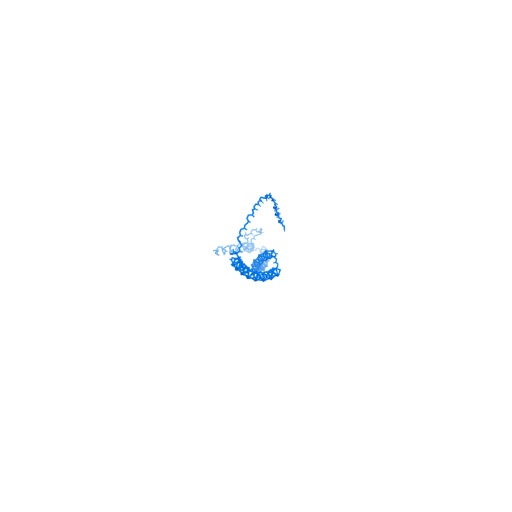O . GLY A 1 85 ? 13.062 1.163 -32.489 1.00 97.25 85 GLY A O 1
ATOM 602 N N . VAL A 1 86 ? 14.916 0.006 -33.019 1.00 97.62 86 VAL A N 1
ATOM 603 C CA . VAL A 1 86 ? 14.802 -0.955 -31.912 1.00 97.62 86 VAL A CA 1
ATOM 604 C C . VAL A 1 86 ? 14.923 -0.236 -30.570 1.00 97.62 86 VAL A C 1
ATOM 606 O O . VAL A 1 86 ? 14.047 -0.404 -29.723 1.00 97.62 86 VAL A O 1
ATOM 609 N N . TYR A 1 87 ? 15.934 0.616 -30.389 1.00 98.19 87 TYR A N 1
ATOM 610 C CA . TYR A 1 87 ? 16.110 1.369 -29.146 1.00 98.19 87 TYR A CA 1
ATOM 611 C C . TYR A 1 87 ? 14.943 2.314 -28.859 1.00 98.19 87 TYR A C 1
ATOM 613 O O . TYR A 1 87 ? 14.473 2.344 -27.728 1.00 98.19 87 TYR A O 1
ATOM 621 N N . ALA A 1 88 ? 14.398 2.993 -29.872 1.00 97.75 88 ALA A N 1
ATOM 622 C CA . ALA A 1 88 ? 13.211 3.829 -29.697 1.00 97.75 88 ALA A CA 1
ATOM 623 C C . ALA A 1 88 ? 11.988 3.013 -29.229 1.00 97.75 88 ALA A C 1
ATOM 625 O O . ALA A 1 88 ? 11.243 3.447 -28.352 1.00 97.75 88 ALA A O 1
ATOM 626 N N . SER A 1 89 ? 11.790 1.803 -29.769 1.00 97.69 89 SER A N 1
ATOM 627 C CA . SER A 1 89 ? 10.697 0.921 -29.331 1.00 97.69 89 SER A CA 1
ATOM 628 C C . SER A 1 89 ? 10.887 0.399 -27.901 1.00 97.69 89 SER A C 1
ATOM 630 O O . SER A 1 89 ? 9.929 0.329 -27.129 1.00 97.69 89 SER A O 1
ATOM 632 N N . GLN A 1 90 ? 12.127 0.078 -27.524 1.00 98.06 90 GLN A N 1
ATOM 633 C CA . GLN A 1 90 ? 12.468 -0.346 -26.167 1.00 98.06 90 GLN A CA 1
ATOM 634 C C . GLN A 1 90 ? 12.278 0.797 -25.173 1.00 98.06 90 GLN A C 1
ATOM 636 O O . GLN A 1 90 ? 11.708 0.584 -24.109 1.00 98.06 90 GLN A O 1
ATOM 641 N N . GLU A 1 91 ? 12.688 2.013 -25.534 1.00 98.12 91 GLU A N 1
ATOM 642 C CA . GLU A 1 91 ? 12.476 3.206 -24.717 1.00 98.12 91 GLU A CA 1
ATOM 643 C C . GLU A 1 91 ? 10.983 3.461 -24.487 1.00 98.12 91 GLU A C 1
ATOM 645 O O . GLU A 1 91 ? 10.567 3.644 -23.346 1.00 98.12 91 GLU A O 1
ATOM 650 N N . ALA A 1 92 ? 10.160 3.392 -25.537 1.00 98.31 92 ALA A N 1
ATOM 651 C CA . ALA A 1 92 ? 8.712 3.539 -25.408 1.00 98.31 92 ALA A CA 1
ATOM 652 C C . ALA A 1 92 ? 8.095 2.479 -24.477 1.00 98.31 92 ALA A C 1
ATOM 654 O O . ALA A 1 92 ? 7.226 2.800 -23.666 1.00 98.31 92 ALA A O 1
ATOM 655 N N . THR A 1 93 ? 8.575 1.235 -24.559 1.00 98.38 93 THR A N 1
ATOM 656 C CA . THR A 1 93 ? 8.120 0.134 -23.694 1.00 98.38 93 THR A CA 1
ATOM 657 C C . THR A 1 93 ? 8.513 0.386 -22.238 1.00 98.38 93 THR A C 1
ATOM 659 O O . THR A 1 93 ? 7.663 0.349 -21.356 1.00 98.38 93 THR A O 1
ATOM 662 N N . LEU A 1 94 ? 9.773 0.756 -21.987 1.00 98.31 94 LEU A N 1
ATOM 663 C CA . LEU A 1 94 ? 10.250 1.095 -20.646 1.00 98.31 94 LEU A CA 1
ATOM 664 C C . LEU A 1 94 ? 9.481 2.273 -20.041 1.00 98.31 94 LEU A C 1
ATOM 666 O O . LEU A 1 94 ? 9.160 2.249 -18.857 1.00 98.31 94 LEU A O 1
ATOM 670 N N . GLN A 1 95 ? 9.158 3.301 -20.829 1.00 98.31 95 GLN A N 1
ATOM 671 C CA . GLN A 1 95 ? 8.356 4.428 -20.346 1.00 98.31 95 GLN A CA 1
ATOM 672 C C . GLN A 1 95 ? 6.934 3.998 -19.961 1.00 98.31 95 GLN A C 1
ATOM 674 O O . GLN A 1 95 ? 6.414 4.466 -18.945 1.00 98.31 95 GLN A O 1
ATOM 679 N N . ALA A 1 96 ? 6.320 3.092 -20.727 1.00 98.31 96 ALA A N 1
ATOM 680 C CA . ALA A 1 96 ? 5.017 2.527 -20.389 1.00 98.31 96 ALA A CA 1
ATOM 681 C C . ALA A 1 96 ? 5.077 1.712 -19.086 1.00 98.31 96 ALA A C 1
ATOM 683 O O . ALA A 1 96 ? 4.254 1.929 -18.196 1.00 98.31 96 ALA A O 1
ATOM 684 N N . ASP A 1 97 ? 6.093 0.863 -18.923 1.00 98.50 97 ASP A N 1
ATOM 685 C CA . ASP A 1 97 ? 6.300 0.073 -17.703 1.00 98.50 97 ASP A CA 1
ATOM 686 C C . ASP A 1 97 ? 6.550 0.974 -16.481 1.00 98.50 97 ASP A C 1
ATOM 688 O O . ASP A 1 97 ? 6.007 0.751 -15.397 1.00 98.50 97 ASP A O 1
ATOM 692 N N . ILE A 1 98 ? 7.323 2.053 -16.644 1.00 98.38 98 ILE A N 1
ATOM 693 C CA . ILE A 1 98 ? 7.539 3.057 -15.592 1.00 98.38 98 ILE A CA 1
ATOM 694 C C . ILE A 1 98 ? 6.218 3.734 -15.202 1.00 98.38 98 ILE A C 1
ATOM 696 O O . ILE A 1 98 ? 5.990 4.002 -14.023 1.00 98.38 98 ILE A O 1
ATOM 700 N N . ALA A 1 99 ? 5.352 4.049 -16.165 1.00 98.31 99 ALA A N 1
ATOM 701 C CA . ALA A 1 99 ? 4.054 4.649 -15.873 1.00 98.31 99 ALA A CA 1
ATOM 702 C C . ALA A 1 99 ? 3.136 3.670 -15.120 1.00 98.31 99 ALA A C 1
ATOM 704 O O . ALA A 1 99 ? 2.572 4.045 -14.091 1.00 98.31 99 ALA A O 1
ATOM 705 N N . ALA A 1 100 ? 3.059 2.416 -15.575 1.00 98.38 100 ALA A N 1
ATOM 706 C CA . ALA A 1 100 ? 2.262 1.369 -14.939 1.00 98.38 100 ALA A CA 1
ATOM 707 C C . ALA A 1 100 ? 2.726 1.090 -13.500 1.00 98.38 100 ALA A C 1
ATOM 709 O O . ALA A 1 100 ? 1.935 1.140 -12.562 1.00 98.38 100 ALA A O 1
ATOM 710 N N . THR A 1 101 ? 4.031 0.904 -13.293 1.00 98.38 101 THR A N 1
ATOM 711 C CA . THR A 1 101 ? 4.599 0.667 -11.953 1.00 98.38 101 THR A CA 1
ATOM 712 C C . THR A 1 101 ? 4.381 1.846 -11.004 1.00 98.38 101 THR A C 1
ATOM 714 O O . THR A 1 101 ? 4.130 1.647 -9.815 1.00 98.38 101 THR A O 1
ATOM 717 N N . LYS A 1 102 ? 4.423 3.091 -11.498 1.00 98.44 102 LYS A N 1
ATOM 718 C CA . LYS A 1 102 ? 4.064 4.269 -10.690 1.00 98.44 102 LYS A CA 1
ATOM 719 C C . LYS A 1 102 ? 2.603 4.230 -10.249 1.00 98.44 102 LYS A C 1
ATOM 721 O O . LYS A 1 102 ? 2.322 4.542 -9.094 1.00 98.44 102 LYS A O 1
ATOM 726 N N . GLU A 1 103 ? 1.688 3.846 -11.133 1.00 98.31 103 GLU A N 1
ATOM 727 C CA . GLU A 1 103 ? 0.273 3.701 -10.788 1.00 98.31 103 GLU A CA 1
ATOM 728 C C . GLU A 1 103 ? 0.054 2.591 -9.748 1.00 98.31 103 GLU A C 1
ATOM 730 O O . GLU A 1 103 ? -0.626 2.817 -8.743 1.00 98.31 103 GLU A O 1
ATOM 735 N N . GLU A 1 104 ? 0.705 1.438 -9.917 1.00 98.50 104 GLU A N 1
ATOM 736 C CA . GLU A 1 104 ? 0.676 0.338 -8.946 1.00 98.50 104 GLU A CA 1
ATOM 737 C C . GLU A 1 104 ? 1.180 0.775 -7.566 1.00 98.50 104 GLU A C 1
ATOM 739 O O . GLU A 1 104 ? 0.555 0.468 -6.548 1.00 98.50 104 GLU A O 1
ATOM 744 N N . ILE A 1 105 ? 2.267 1.552 -7.509 1.00 98.31 105 ILE A N 1
ATOM 745 C CA . ILE A 1 105 ? 2.781 2.120 -6.255 1.00 98.31 105 ILE A CA 1
ATOM 746 C C . ILE A 1 105 ? 1.721 2.997 -5.579 1.00 98.31 105 ILE A C 1
ATOM 748 O O . ILE A 1 105 ? 1.537 2.906 -4.363 1.00 98.31 105 ILE A O 1
ATOM 752 N N . GLU A 1 106 ? 1.012 3.841 -6.328 1.00 98.31 106 GLU A N 1
ATOM 753 C CA . GLU A 1 106 ? -0.037 4.696 -5.763 1.00 98.31 106 GLU A CA 1
ATOM 754 C C . GLU A 1 106 ? -1.239 3.890 -5.252 1.00 98.31 106 GLU A C 1
ATOM 756 O O . GLU A 1 106 ? -1.803 4.219 -4.204 1.00 98.31 106 GLU A O 1
ATOM 761 N N . VAL A 1 107 ? -1.605 2.802 -5.932 1.00 98.25 107 VAL A N 1
ATOM 762 C CA . VAL A 1 107 ? -2.631 1.865 -5.450 1.00 98.25 107 VAL A CA 1
ATOM 763 C C . VAL A 1 107 ? -2.178 1.181 -4.158 1.00 98.25 107 VAL A C 1
ATOM 765 O O . VAL A 1 107 ? -2.917 1.173 -3.171 1.00 98.25 107 VAL A O 1
ATOM 768 N N . LEU A 1 108 ? -0.946 0.669 -4.117 1.00 98.31 108 LEU A N 1
ATOM 769 C CA . LEU A 1 108 ? -0.387 0.002 -2.939 1.00 98.31 108 LEU A CA 1
ATOM 770 C C . LEU A 1 108 ? -0.259 0.949 -1.740 1.00 98.31 108 LEU A C 1
ATOM 772 O O . LEU A 1 108 ? -0.535 0.544 -0.611 1.00 98.31 108 LEU A O 1
ATOM 776 N N . LYS A 1 109 ? 0.098 2.220 -1.958 1.00 98.50 109 LYS A N 1
ATOM 777 C CA . LYS A 1 109 ? 0.124 3.243 -0.899 1.00 98.50 109 LYS A CA 1
ATOM 778 C C . LYS A 1 109 ? -1.251 3.455 -0.273 1.00 98.50 109 LYS A C 1
ATOM 780 O O . LYS A 1 109 ? -1.347 3.524 0.953 1.00 98.50 109 LYS A O 1
ATOM 785 N N . ARG A 1 110 ? -2.305 3.538 -1.094 1.00 98.06 110 ARG A N 1
ATOM 786 C CA . ARG A 1 110 ? -3.689 3.658 -0.606 1.00 98.06 110 ARG A CA 1
ATOM 787 C C . ARG A 1 110 ? -4.096 2.420 0.189 1.00 98.06 110 ARG A C 1
ATOM 789 O O . ARG A 1 110 ? -4.498 2.554 1.341 1.00 98.06 110 ARG A O 1
ATOM 796 N N . GLY A 1 111 ? -3.858 1.226 -0.358 1.00 98.25 111 GLY A N 1
ATOM 797 C CA . GLY A 1 111 ? -4.137 -0.031 0.342 1.00 98.25 111 GLY A CA 1
ATOM 798 C C . GLY A 1 111 ? -3.392 -0.157 1.678 1.00 98.25 111 GLY A C 1
ATOM 799 O O . GLY A 1 111 ? -3.959 -0.610 2.671 1.00 98.25 111 GLY A O 1
ATOM 800 N N . LEU A 1 112 ? -2.143 0.312 1.749 1.00 98.06 112 LEU A N 1
ATOM 801 C CA . LEU A 1 112 ? -1.371 0.339 2.992 1.00 98.06 112 LEU A CA 1
ATOM 802 C C . LEU A 1 112 ? -1.969 1.302 4.029 1.00 98.06 112 LEU A C 1
ATOM 804 O O . LEU A 1 112 ? -1.992 0.980 5.219 1.00 98.06 112 LEU A O 1
ATOM 808 N N . ALA A 1 113 ? -2.431 2.481 3.605 1.00 98.00 113 ALA A N 1
ATOM 809 C CA . ALA A 1 113 ? -3.088 3.435 4.494 1.00 98.00 113 ALA A CA 1
ATOM 810 C C . ALA A 1 113 ? -4.385 2.849 5.078 1.00 98.00 113 ALA A C 1
ATOM 812 O O . ALA A 1 113 ? -4.595 2.916 6.293 1.00 98.00 113 ALA A O 1
ATOM 813 N N . ASP A 1 114 ? -5.191 2.188 4.246 1.00 98.00 114 ASP A N 1
ATOM 814 C CA . ASP A 1 114 ? -6.428 1.528 4.670 1.00 98.00 114 ASP A CA 1
ATOM 815 C C . ASP A 1 114 ? -6.156 0.378 5.647 1.00 98.00 114 ASP A C 1
ATOM 817 O O . ASP A 1 114 ? -6.791 0.289 6.703 1.00 98.00 114 ASP A O 1
ATOM 821 N N . ALA A 1 115 ? -5.154 -0.456 5.354 1.00 97.94 115 ALA A N 1
ATOM 822 C CA . ALA A 1 115 ? -4.738 -1.547 6.231 1.00 97.94 115 ALA A CA 1
ATOM 823 C C . ALA A 1 115 ? -4.248 -1.035 7.597 1.00 97.94 115 ALA A C 1
ATOM 825 O O . ALA A 1 115 ? -4.586 -1.604 8.637 1.00 97.94 115 ALA A O 1
ATOM 826 N N . ARG A 1 116 ? -3.497 0.076 7.625 1.00 98.06 116 ARG A N 1
ATOM 827 C CA . ARG A 1 116 ? -3.085 0.735 8.878 1.00 98.06 116 ARG A CA 1
ATOM 828 C C . ARG A 1 116 ? -4.284 1.248 9.667 1.00 98.06 116 ARG A C 1
ATOM 830 O O . ARG A 1 116 ? -4.339 1.042 10.877 1.00 98.06 116 ARG A O 1
ATOM 837 N N . ALA A 1 117 ? -5.253 1.870 8.998 1.00 97.88 117 ALA A N 1
ATOM 838 C CA . ALA A 1 117 ? -6.469 2.348 9.646 1.00 97.88 117 ALA A CA 1
ATOM 839 C C . ALA A 1 117 ? -7.298 1.190 10.226 1.00 97.88 117 ALA A C 1
ATOM 841 O O . ALA A 1 117 ? -7.805 1.289 11.342 1.00 97.88 117 ALA A O 1
ATOM 842 N N . GLN A 1 118 ? -7.406 0.069 9.506 1.00 98.00 118 GLN A N 1
ATOM 843 C CA . GLN A 1 118 ? -8.078 -1.130 10.005 1.00 98.00 118 GLN A CA 1
ATOM 844 C C . GLN A 1 118 ? -7.354 -1.727 11.210 1.00 98.00 118 GLN A C 1
ATOM 846 O O . GLN A 1 118 ? -8.001 -2.058 12.199 1.00 98.00 118 GLN A O 1
ATOM 851 N N . ARG A 1 119 ? -6.022 -1.811 11.163 1.00 97.88 119 ARG A N 1
ATOM 852 C CA . ARG A 1 119 ? -5.224 -2.270 12.300 1.00 97.88 119 ARG A CA 1
ATOM 853 C C . ARG A 1 119 ? -5.446 -1.395 13.535 1.00 97.88 119 ARG A C 1
ATOM 855 O O . ARG A 1 119 ? -5.714 -1.940 14.597 1.00 97.88 119 ARG A O 1
ATOM 862 N N . ALA A 1 120 ? -5.409 -0.071 13.389 1.00 97.88 120 ALA A N 1
ATOM 863 C CA . ALA A 1 120 ? -5.636 0.843 14.509 1.00 97.88 120 ALA A CA 1
ATOM 864 C C . ALA A 1 120 ? -7.041 0.670 15.113 1.00 97.88 120 ALA A C 1
ATOM 866 O O . ALA A 1 120 ? -7.195 0.646 16.331 1.00 97.88 120 ALA A O 1
ATOM 867 N N . ARG A 1 121 ? -8.069 0.485 14.270 1.00 97.75 121 ARG A N 1
ATOM 868 C CA . ARG A 1 121 ? -9.429 0.166 14.734 1.00 97.75 121 ARG A CA 1
ATOM 869 C C . ARG A 1 121 ? -9.479 -1.167 15.479 1.00 97.75 121 ARG A C 1
ATOM 871 O O . ARG A 1 121 ? -10.094 -1.236 16.534 1.00 97.75 121 ARG A O 1
ATOM 878 N N . ASN A 1 122 ? -8.825 -2.207 14.966 1.00 98.06 122 ASN A N 1
ATOM 879 C CA . ASN A 1 122 ? -8.778 -3.510 15.631 1.00 98.06 122 ASN A CA 1
ATOM 880 C C . ASN A 1 122 ? -8.097 -3.415 17.001 1.00 98.06 122 ASN A C 1
ATOM 882 O O . ASN A 1 122 ? -8.643 -3.914 17.976 1.00 98.06 122 ASN A O 1
ATOM 886 N N . GLU A 1 123 ? -6.973 -2.704 17.097 1.00 97.81 123 GLU A N 1
ATOM 887 C CA . GLU A 1 123 ? -6.279 -2.464 18.367 1.00 97.81 123 GLU A CA 1
ATOM 888 C C . GLU A 1 123 ? -7.175 -1.706 19.368 1.00 97.81 12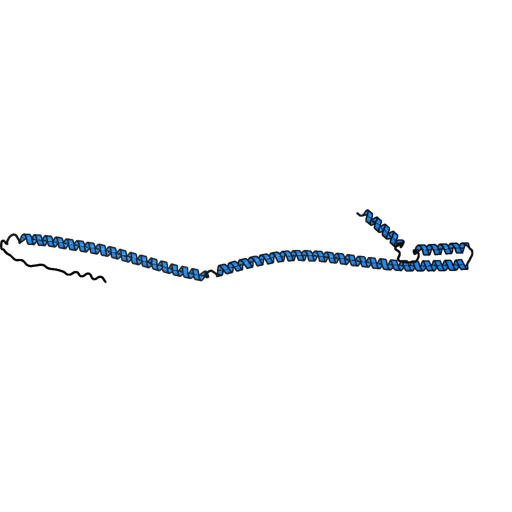3 GLU A C 1
ATOM 890 O O . GLU A 1 123 ? -7.224 -2.060 20.545 1.00 97.81 123 GLU A O 1
ATOM 895 N N . GLN A 1 124 ? -7.954 -0.718 18.907 1.00 97.56 124 GLN A N 1
ATOM 896 C CA . GLN A 1 124 ? -8.951 -0.030 19.740 1.00 97.56 124 GLN A CA 1
ATOM 897 C C . GLN A 1 124 ? -10.077 -0.967 20.200 1.00 97.56 124 GLN A C 1
ATOM 899 O O . GLN A 1 124 ? -10.478 -0.918 21.364 1.00 97.56 124 GLN A O 1
ATOM 904 N N . TYR A 1 125 ? -10.585 -1.829 19.315 1.00 98.06 125 TYR A N 1
ATOM 905 C CA . TYR A 1 125 ? -11.609 -2.811 19.671 1.00 98.06 125 TYR A CA 1
ATOM 906 C C . TYR A 1 125 ? -11.091 -3.856 20.653 1.00 98.06 125 TYR A C 1
ATOM 908 O O . TYR A 1 125 ? -11.828 -4.247 21.555 1.00 98.06 125 TYR A O 1
ATOM 916 N N . ASP A 1 126 ? -9.841 -4.289 20.519 1.00 97.44 126 ASP A N 1
ATOM 917 C CA . ASP A 1 126 ? -9.228 -5.240 21.441 1.00 97.44 126 ASP A CA 1
ATOM 918 C C . ASP A 1 126 ? -8.975 -4.603 22.812 1.00 97.44 126 ASP A C 1
ATOM 920 O O . ASP A 1 126 ? -9.264 -5.227 23.834 1.00 97.44 126 ASP A O 1
ATOM 924 N N . ALA A 1 127 ? -8.557 -3.334 22.856 1.00 97.19 127 ALA A N 1
ATOM 925 C CA . ALA A 1 127 ? -8.472 -2.574 24.103 1.00 97.19 127 ALA A CA 1
ATOM 926 C C . ALA A 1 127 ? -9.848 -2.433 24.780 1.00 97.19 127 ALA A C 1
ATOM 928 O O . ALA A 1 127 ? -9.981 -2.692 25.979 1.00 97.19 127 ALA A O 1
ATOM 929 N N . LEU A 1 128 ? -10.892 -2.090 24.014 1.00 96.81 128 LEU A N 1
ATOM 930 C CA . LEU A 1 128 ? -12.263 -1.998 24.526 1.00 96.81 128 LEU A CA 1
ATOM 931 C C . LEU A 1 128 ? -12.779 -3.358 25.007 1.00 96.81 128 LEU A C 1
ATOM 933 O O . LEU A 1 128 ? -13.433 -3.436 26.044 1.00 96.81 128 LEU A O 1
ATOM 937 N N . ARG A 1 129 ? -12.468 -4.436 24.281 1.00 96.50 129 ARG A N 1
ATOM 938 C CA . ARG A 1 129 ? -12.812 -5.806 24.668 1.00 96.50 129 ARG A CA 1
ATOM 939 C C . ARG A 1 129 ? -12.140 -6.183 25.983 1.00 96.50 129 ARG A C 1
ATOM 941 O O . ARG A 1 129 ? -12.807 -6.742 26.845 1.00 96.50 129 ARG A O 1
ATOM 948 N N . GLY A 1 130 ? -10.858 -5.854 26.148 1.00 95.94 130 GLY A N 1
ATOM 949 C CA . GLY A 1 130 ? -10.130 -6.060 27.398 1.00 95.94 130 GLY A CA 1
ATOM 950 C C . GLY A 1 130 ? -10.776 -5.316 28.568 1.00 95.94 130 GLY A C 1
ATOM 951 O O . GLY A 1 130 ? -11.035 -5.918 29.606 1.00 95.94 130 GLY A O 1
ATOM 952 N N . ALA A 1 131 ? -11.121 -4.040 28.375 1.00 95.88 131 ALA A N 1
ATOM 953 C CA . ALA A 1 131 ? -11.823 -3.249 29.386 1.00 95.88 131 ALA A CA 1
ATOM 954 C C . ALA A 1 131 ? -13.215 -3.821 29.716 1.00 95.88 131 ALA A C 1
ATOM 956 O O . ALA A 1 131 ? -13.578 -3.929 30.883 1.00 95.88 131 ALA A O 1
ATOM 957 N N . ALA A 1 132 ? -13.982 -4.246 28.709 1.00 93.88 132 ALA A N 1
ATOM 958 C CA . ALA A 1 132 ? -15.295 -4.855 28.909 1.00 93.88 132 ALA A CA 1
ATOM 959 C C . ALA A 1 132 ? -15.211 -6.202 29.645 1.00 93.88 132 ALA A C 1
ATOM 961 O O . ALA A 1 132 ? -16.055 -6.485 30.489 1.00 93.88 132 ALA A O 1
ATOM 962 N N . ALA A 1 133 ? -14.187 -7.011 29.357 1.00 93.75 133 ALA A N 1
ATOM 963 C CA . ALA A 1 133 ? -13.971 -8.307 29.997 1.00 93.75 133 ALA A CA 1
ATOM 964 C C . ALA A 1 133 ? -13.536 -8.197 31.469 1.00 93.75 133 ALA A C 1
ATOM 966 O O . ALA A 1 133 ? -13.656 -9.170 32.208 1.00 93.75 133 ALA A O 1
ATOM 967 N N . ALA A 1 134 ? -13.050 -7.030 31.908 1.00 94.50 134 ALA A N 1
ATOM 968 C CA . ALA A 1 134 ? -12.759 -6.769 33.317 1.00 94.50 134 ALA A CA 1
ATOM 969 C C . ALA A 1 134 ? -14.032 -6.658 34.177 1.00 94.50 134 ALA A C 1
ATOM 971 O O . ALA A 1 134 ? -13.959 -6.740 35.404 1.00 94.50 134 ALA A O 1
ATOM 972 N N . HIS A 1 135 ? -15.196 -6.470 33.550 1.00 93.44 135 HIS A N 1
ATOM 973 C CA . HIS A 1 135 ? -16.482 -6.426 34.230 1.00 93.44 135 HIS A CA 1
ATOM 974 C C . HIS A 1 135 ? -17.196 -7.784 34.149 1.00 93.44 135 HIS A C 1
ATOM 976 O O . HIS A 1 135 ? -17.093 -8.474 33.131 1.00 93.44 135 HIS A O 1
ATOM 982 N N . PRO A 1 136 ? -17.950 -8.173 35.196 1.00 93.56 136 PRO A N 1
ATOM 983 C CA . PRO A 1 136 ? -18.744 -9.393 35.167 1.00 93.56 136 PRO A CA 1
ATOM 984 C C . PRO A 1 136 ? -19.778 -9.348 34.036 1.00 93.56 136 PRO A C 1
ATOM 986 O O . PRO A 1 136 ? -20.254 -8.270 33.650 1.00 93.56 136 PRO A O 1
ATOM 989 N N . PRO A 1 137 ? -20.149 -10.512 33.486 1.00 93.62 137 PRO A N 1
ATOM 990 C CA . PRO A 1 137 ? -21.080 -10.566 32.380 1.00 93.62 137 PRO A CA 1
ATOM 991 C C . PRO A 1 137 ? -22.464 -10.075 32.820 1.00 93.62 137 PRO A C 1
ATOM 993 O O . PRO A 1 137 ? -22.919 -10.314 33.939 1.00 93.62 137 PRO A O 1
ATOM 996 N N . ARG A 1 138 ? -23.167 -9.401 31.902 1.00 94.81 138 ARG A N 1
ATOM 997 C CA . ARG A 1 138 ? -24.444 -8.733 32.207 1.00 94.81 138 ARG A CA 1
ATOM 998 C C . ARG A 1 138 ? -25.469 -9.659 32.859 1.00 94.81 138 ARG A C 1
ATOM 1000 O O . ARG A 1 138 ? -26.129 -9.235 33.798 1.00 94.81 138 ARG A O 1
ATOM 1007 N N . HIS A 1 139 ? -25.566 -10.904 32.398 1.00 95.31 139 HIS A N 1
ATOM 1008 C CA . HIS A 1 139 ? -26.537 -11.870 32.915 1.00 95.31 139 HIS A CA 1
ATOM 1009 C C . HIS A 1 139 ? -26.320 -12.209 34.402 1.00 95.31 139 HIS A C 1
ATOM 1011 O O . HIS A 1 139 ? -27.291 -12.374 35.134 1.00 95.31 139 HIS A O 1
ATOM 1017 N N . GLU A 1 140 ? -25.068 -12.261 34.873 1.00 94.94 140 GLU A N 1
ATOM 1018 C CA . GLU A 1 140 ? -24.772 -12.454 36.299 1.00 94.94 140 GLU A CA 1
ATOM 1019 C C . GLU A 1 140 ? -25.184 -11.229 37.113 1.00 94.94 140 GLU A C 1
ATOM 1021 O O . GLU A 1 140 ? -25.798 -11.357 38.171 1.00 94.94 140 GLU A O 1
ATOM 1026 N N . THR A 1 141 ? -24.882 -10.024 36.614 1.00 95.62 141 THR A N 1
ATOM 1027 C CA . THR A 1 141 ? -25.284 -8.791 37.304 1.00 95.62 141 THR A CA 1
ATOM 1028 C C . THR A 1 141 ? -26.799 -8.627 37.356 1.00 95.62 141 THR A C 1
ATOM 1030 O O . THR A 1 141 ? -27.313 -8.223 38.392 1.00 95.62 141 THR A O 1
ATOM 1033 N N . THR A 1 142 ? -27.528 -8.987 36.293 1.00 96.75 142 THR A N 1
ATOM 1034 C CA . THR A 1 142 ? -28.996 -8.941 36.294 1.00 96.75 142 THR A CA 1
ATOM 1035 C C . THR A 1 142 ? -29.584 -9.966 37.252 1.00 96.75 142 THR A C 1
ATOM 1037 O O . THR A 1 142 ? -30.464 -9.607 38.020 1.00 96.75 142 THR A O 1
ATOM 1040 N N . ALA A 1 143 ? -29.043 -11.189 37.299 1.00 97.06 143 ALA A N 1
ATOM 1041 C CA . ALA A 1 143 ? -29.505 -12.203 38.246 1.00 97.06 143 ALA A CA 1
ATOM 1042 C C . ALA A 1 143 ? -29.338 -11.749 39.708 1.00 97.06 143 ALA A C 1
ATOM 1044 O O . ALA A 1 143 ? -30.268 -11.879 40.497 1.00 97.06 143 ALA A O 1
ATOM 1045 N N . ARG A 1 144 ? -28.191 -11.144 40.056 1.00 96.69 144 ARG A N 1
ATOM 1046 C CA . ARG A 1 144 ? -27.978 -10.567 41.398 1.00 96.69 144 ARG A CA 1
ATOM 1047 C C . ARG A 1 144 ? -28.924 -9.408 41.698 1.00 96.69 144 ARG A C 1
ATOM 1049 O O . ARG A 1 144 ? -29.383 -9.280 42.826 1.00 96.69 144 ARG A O 1
ATOM 1056 N N . ILE A 1 145 ? -29.200 -8.549 40.715 1.00 97.25 145 ILE A N 1
ATOM 1057 C CA . ILE A 1 145 ? -30.165 -7.453 40.881 1.00 97.25 145 ILE A CA 1
ATOM 1058 C C . ILE A 1 145 ? -31.555 -8.023 41.168 1.00 97.25 145 ILE A C 1
ATOM 1060 O O . ILE A 1 145 ? -32.221 -7.542 42.082 1.00 97.25 145 ILE A O 1
ATOM 1064 N N . ASP A 1 146 ? -31.979 -9.042 40.424 1.00 97.50 146 ASP A N 1
ATOM 1065 C CA . ASP A 1 146 ? -33.289 -9.668 40.596 1.00 97.50 146 ASP A CA 1
ATOM 1066 C C . ASP A 1 146 ? -33.421 -10.332 41.976 1.00 97.50 146 ASP A C 1
ATOM 1068 O O . ASP A 1 146 ? -34.438 -10.146 42.646 1.00 97.50 146 ASP A O 1
ATOM 1072 N N . GLU A 1 147 ? -32.377 -11.031 42.433 1.00 97.75 147 GLU A N 1
ATOM 1073 C CA . GLU A 1 147 ? -32.293 -11.634 43.771 1.00 97.75 147 GLU A CA 1
ATOM 1074 C C . GLU A 1 147 ? -32.408 -10.575 44.876 1.00 97.75 147 GLU A C 1
ATOM 1076 O O . GLU A 1 147 ? -33.332 -10.622 45.687 1.00 97.75 147 GLU A O 1
ATOM 1081 N N . ILE A 1 148 ? -31.554 -9.546 44.845 1.00 97.56 148 ILE A N 1
ATOM 1082 C CA . ILE A 1 148 ? -31.584 -8.455 45.832 1.00 97.56 148 ILE A CA 1
ATOM 1083 C C . ILE A 1 148 ? -32.940 -7.737 45.809 1.00 97.56 148 ILE A C 1
ATOM 1085 O O . ILE A 1 148 ? -33.473 -7.361 46.851 1.00 97.56 148 ILE A O 1
ATOM 1089 N N . THR A 1 149 ? -33.537 -7.553 44.631 1.00 97.69 149 THR A N 1
ATOM 1090 C CA . THR A 1 149 ? -34.857 -6.920 44.502 1.00 97.69 149 THR A CA 1
ATOM 1091 C C . THR A 1 149 ? -35.958 -7.776 45.132 1.00 97.69 149 THR A C 1
ATOM 1093 O O . THR A 1 149 ? -36.901 -7.233 45.712 1.00 97.69 149 THR A O 1
ATOM 1096 N N . ALA A 1 150 ? -35.870 -9.103 45.023 1.00 97.69 150 ALA A N 1
ATOM 1097 C CA . ALA A 1 150 ? -36.798 -10.013 45.683 1.00 97.69 150 ALA A CA 1
ATOM 1098 C C . ALA A 1 150 ? -36.644 -9.960 47.211 1.00 97.69 150 ALA A C 1
ATOM 1100 O O . ALA A 1 150 ? -37.652 -9.858 47.914 1.00 97.69 150 ALA A O 1
ATOM 1101 N N . ASP A 1 151 ? -35.406 -9.933 47.706 1.00 97.69 151 ASP A N 1
ATOM 1102 C CA . ASP A 1 151 ? -35.104 -9.835 49.137 1.00 97.69 151 ASP A CA 1
ATOM 1103 C C . ASP A 1 151 ? -35.610 -8.525 49.742 1.00 97.69 151 ASP A C 1
ATOM 1105 O O . ASP A 1 151 ? -36.252 -8.533 50.793 1.00 97.69 151 ASP A O 1
ATOM 1109 N N . VAL A 1 152 ? -35.398 -7.397 49.055 1.00 97.62 152 VAL A N 1
ATOM 1110 C CA . VAL A 1 152 ? -35.924 -6.091 49.482 1.00 97.62 152 VAL A CA 1
ATOM 1111 C C . VAL A 1 152 ? -37.443 -6.144 49.615 1.00 97.62 152 VAL A C 1
ATOM 1113 O O . VAL A 1 152 ? -37.976 -5.773 50.658 1.00 97.62 152 VAL A O 1
ATOM 1116 N N . LYS A 1 153 ? -38.150 -6.684 48.616 1.00 97.69 153 LYS A N 1
ATOM 1117 C CA . LYS A 1 153 ? -39.616 -6.823 48.674 1.00 97.69 153 LYS A CA 1
ATOM 1118 C C . LYS A 1 153 ? -40.072 -7.727 49.821 1.00 97.69 153 LYS A C 1
ATOM 1120 O O . LYS A 1 153 ? -41.106 -7.467 50.437 1.00 97.69 153 LYS A O 1
ATOM 1125 N N . ALA A 1 154 ? -39.334 -8.798 50.106 1.00 97.44 154 ALA A N 1
ATOM 1126 C CA . ALA A 1 154 ? -39.639 -9.691 51.218 1.00 97.44 154 ALA A CA 1
ATOM 1127 C C . ALA A 1 154 ? -39.456 -8.987 52.573 1.00 97.44 154 ALA A C 1
ATOM 1129 O O . ALA A 1 154 ? -40.335 -9.079 53.434 1.00 97.44 154 ALA A O 1
ATOM 1130 N N . LEU A 1 155 ? -38.363 -8.236 52.739 1.00 97.56 155 LEU A N 1
ATOM 1131 C CA . LEU A 1 155 ? -38.084 -7.450 53.942 1.00 97.56 155 LEU A CA 1
ATOM 1132 C C . LEU A 1 155 ? -39.099 -6.323 54.145 1.00 97.56 155 LEU A C 1
ATOM 1134 O O . LEU A 1 155 ? -39.582 -6.145 55.259 1.00 97.56 155 LEU A O 1
ATOM 1138 N N . GLU A 1 156 ? -39.481 -5.608 53.086 1.00 97.50 156 GLU A N 1
ATOM 1139 C CA . GLU A 1 156 ? -40.531 -4.582 53.138 1.00 97.50 156 GLU A CA 1
ATOM 1140 C C . GLU A 1 156 ? -41.863 -5.170 53.614 1.00 97.50 156 GLU A C 1
ATOM 1142 O O . GLU A 1 156 ? -42.534 -4.595 54.474 1.00 97.50 156 GLU A O 1
ATOM 1147 N N . LYS A 1 157 ? -42.229 -6.357 53.115 1.00 97.38 157 LYS A N 1
ATOM 1148 C CA . LYS A 1 157 ? -43.428 -7.064 53.571 1.00 97.38 157 LYS A CA 1
ATOM 1149 C C . LYS A 1 157 ? -43.324 -7.453 55.047 1.00 97.38 157 LYS A C 1
ATOM 1151 O O . LYS A 1 157 ? -44.269 -7.236 55.802 1.00 97.38 157 LYS A O 1
ATOM 1156 N N . GLN A 1 158 ? -42.189 -8.005 55.473 1.00 96.88 158 GLN A N 1
ATOM 1157 C CA . GLN A 1 158 ? -41.974 -8.396 56.867 1.00 96.88 158 GLN A CA 1
ATOM 1158 C C . GLN A 1 158 ? -42.003 -7.188 57.814 1.00 96.88 158 GLN A C 1
ATOM 1160 O O . GLN A 1 158 ? -42.565 -7.288 58.907 1.00 96.88 158 GLN A O 1
ATOM 1165 N N . ALA A 1 159 ? -41.432 -6.057 57.395 1.00 96.62 159 ALA A N 1
ATOM 1166 C CA . ALA A 1 159 ? -41.484 -4.799 58.128 1.00 96.62 159 ALA A CA 1
ATOM 1167 C C . ALA A 1 159 ? -42.932 -4.314 58.273 1.00 96.62 159 ALA A C 1
ATOM 1169 O O . ALA A 1 159 ? -43.385 -4.100 59.394 1.00 96.62 159 ALA A O 1
ATOM 1170 N N . ALA A 1 160 ? -43.700 -4.275 57.178 1.00 97.00 160 ALA A N 1
ATOM 1171 C CA . ALA A 1 160 ? -45.113 -3.896 57.215 1.00 97.00 160 ALA A CA 1
ATOM 1172 C C . ALA A 1 160 ? -45.952 -4.814 58.127 1.00 97.00 160 ALA A C 1
ATOM 1174 O O . ALA A 1 160 ? -46.819 -4.350 58.870 1.00 97.00 160 ALA A O 1
ATOM 1175 N N . GLU A 1 161 ? -45.684 -6.124 58.120 1.00 96.56 161 GLU A N 1
ATOM 1176 C CA . GLU A 1 161 ? -46.326 -7.074 59.035 1.00 96.56 161 GLU A CA 1
ATOM 1177 C C . GLU A 1 161 ? -45.929 -6.839 60.502 1.00 96.56 161 GLU A C 1
ATOM 1179 O O . GLU A 1 161 ? -46.768 -6.947 61.399 1.00 96.56 161 GLU A O 1
ATOM 1184 N N . ALA A 1 162 ? -44.656 -6.539 60.772 1.00 96.62 162 ALA A N 1
ATOM 1185 C CA . ALA A 1 162 ? -44.167 -6.244 62.115 1.00 96.62 162 ALA A CA 1
ATOM 1186 C C . ALA A 1 162 ? -44.758 -4.938 62.661 1.00 96.62 162 ALA A C 1
ATOM 1188 O O . ALA A 1 162 ? -45.227 -4.929 63.801 1.00 96.62 162 ALA A O 1
ATOM 1189 N N . ASP A 1 163 ? -44.818 -3.893 61.837 1.00 96.69 163 ASP A N 1
ATOM 1190 C CA . ASP A 1 163 ? -45.464 -2.623 62.165 1.00 96.69 163 ASP A CA 1
ATOM 1191 C C . ASP A 1 163 ? -46.951 -2.833 62.466 1.00 96.69 163 ASP A C 1
ATOM 1193 O O . ASP A 1 163 ? -47.449 -2.385 63.499 1.00 96.69 163 ASP A O 1
ATOM 1197 N N . GLY A 1 164 ? -47.654 -3.619 61.642 1.00 96.19 164 GLY A N 1
ATOM 1198 C CA . GLY A 1 164 ? -49.048 -3.990 61.896 1.00 96.19 164 GLY A CA 1
ATOM 1199 C C . GLY A 1 164 ? -49.245 -4.725 63.229 1.00 96.19 164 GLY A C 1
ATOM 1200 O O . GLY A 1 164 ? -50.184 -4.429 63.975 1.00 96.19 164 GLY A O 1
ATOM 1201 N N . ARG A 1 165 ? -48.341 -5.654 63.578 1.00 96.94 165 ARG A N 1
ATOM 1202 C CA . ARG A 1 165 ? -48.358 -6.349 64.879 1.00 96.94 165 ARG A CA 1
ATOM 1203 C C . ARG A 1 165 ? -48.079 -5.400 66.046 1.00 96.94 165 ARG A C 1
ATOM 1205 O O . ARG A 1 165 ? -48.747 -5.506 67.074 1.00 96.94 165 ARG A O 1
ATOM 1212 N N . MET A 1 166 ? -47.118 -4.491 65.903 1.00 96.44 166 MET A N 1
ATOM 1213 C CA . MET A 1 166 ? -46.802 -3.478 66.914 1.00 96.44 166 MET A CA 1
ATOM 1214 C C . MET A 1 166 ? -47.994 -2.555 67.163 1.00 96.44 166 MET A C 1
ATOM 1216 O O . MET A 1 166 ? -48.361 -2.333 68.313 1.00 96.44 166 MET A O 1
ATOM 1220 N N . GLU A 1 167 ? -48.656 -2.083 66.108 1.00 96.62 167 GLU A N 1
ATOM 1221 C CA . GLU A 1 167 ? -49.856 -1.251 66.225 1.00 96.62 167 GLU A CA 1
ATOM 1222 C C . GLU A 1 167 ? -51.012 -1.982 66.918 1.00 96.62 167 GLU A C 1
ATOM 1224 O O . GLU A 1 167 ? -51.687 -1.408 67.775 1.00 96.62 167 GLU A O 1
ATOM 1229 N N . MET A 1 168 ? -51.226 -3.269 66.623 1.00 97.12 168 MET A N 1
ATOM 1230 C CA . MET A 1 168 ? -52.213 -4.072 67.352 1.00 97.12 168 MET A CA 1
ATOM 1231 C C . MET A 1 168 ? -51.861 -4.182 68.843 1.00 97.12 168 MET A C 1
ATOM 1233 O O . MET A 1 168 ? -52.737 -3.983 69.684 1.00 97.12 168 MET A O 1
ATOM 1237 N N . ARG A 1 169 ? -50.592 -4.448 69.184 1.00 96.25 169 ARG A N 1
ATOM 1238 C CA . ARG A 1 169 ? -50.141 -4.527 70.583 1.00 96.25 169 ARG A CA 1
ATOM 1239 C C . ARG A 1 169 ? -50.289 -3.198 71.317 1.00 96.25 169 ARG A C 1
ATOM 1241 O O . ARG A 1 169 ? -50.752 -3.204 72.451 1.00 96.25 169 ARG A O 1
ATOM 1248 N N . LYS A 1 170 ? -49.972 -2.066 70.678 1.00 96.75 170 LYS A N 1
ATOM 1249 C CA . LYS A 1 170 ? -50.214 -0.729 71.249 1.00 96.75 170 LYS A CA 1
ATOM 1250 C C . LYS A 1 170 ? -51.691 -0.543 71.598 1.00 96.75 170 LYS A C 1
ATOM 1252 O O . LYS A 1 170 ? -52.000 -0.137 72.711 1.00 96.75 170 LYS A O 1
ATOM 1257 N N . LYS A 1 171 ? -52.604 -0.904 70.688 1.00 96.56 171 LYS A N 1
ATOM 1258 C CA . LYS A 1 171 ? -54.058 -0.825 70.932 1.00 96.56 171 LYS A CA 1
ATOM 1259 C C . LYS A 1 171 ? -54.506 -1.730 72.081 1.00 96.56 171 LYS A C 1
ATOM 1261 O O . LYS A 1 171 ? -55.274 -1.292 72.928 1.00 96.56 171 LYS A O 1
ATOM 1266 N N . GLN A 1 172 ? -54.013 -2.969 72.129 1.00 96.44 172 GLN A N 1
ATOM 1267 C CA . GLN A 1 172 ? -54.300 -3.906 73.222 1.00 96.44 172 GLN A CA 1
ATOM 1268 C C . GLN A 1 172 ? -53.783 -3.389 74.571 1.00 96.44 172 GLN A C 1
ATOM 1270 O O . GLN A 1 172 ? -54.476 -3.514 75.573 1.00 96.44 172 GLN A O 1
ATOM 1275 N N . PHE A 1 173 ? -52.593 -2.787 74.595 1.00 97.12 173 PHE A N 1
ATOM 1276 C CA . PHE A 1 173 ? -52.003 -2.228 75.809 1.00 97.12 173 PHE A CA 1
ATOM 1277 C C . PHE A 1 173 ? -52.778 -1.007 76.319 1.00 97.12 173 PHE A C 1
ATOM 1279 O O . PHE A 1 173 ? -53.033 -0.903 77.512 1.00 97.12 173 PHE A O 1
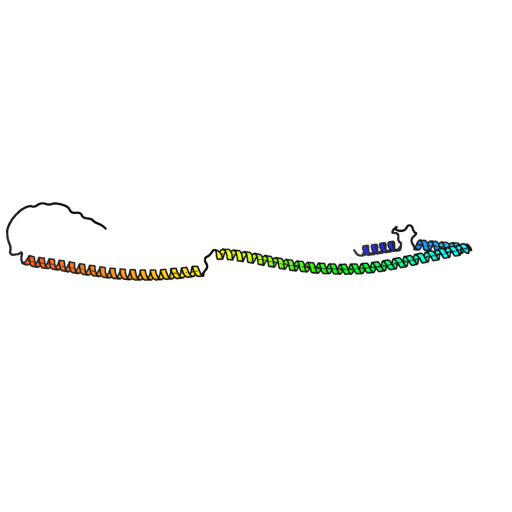ATOM 1286 N N . VAL A 1 174 ? -53.217 -0.123 75.416 1.00 96.50 174 VAL A N 1
ATOM 1287 C CA . VAL A 1 174 ? -54.104 1.000 75.766 1.00 96.50 174 VAL A CA 1
ATOM 1288 C C . VAL A 1 174 ? -55.416 0.495 76.366 1.00 96.50 174 VAL A C 1
ATOM 1290 O O . VAL A 1 174 ? -55.840 1.011 77.394 1.00 96.50 174 VAL A O 1
ATOM 1293 N N . LEU A 1 175 ? -56.030 -0.535 75.774 1.00 96.69 175 LEU A N 1
ATOM 1294 C CA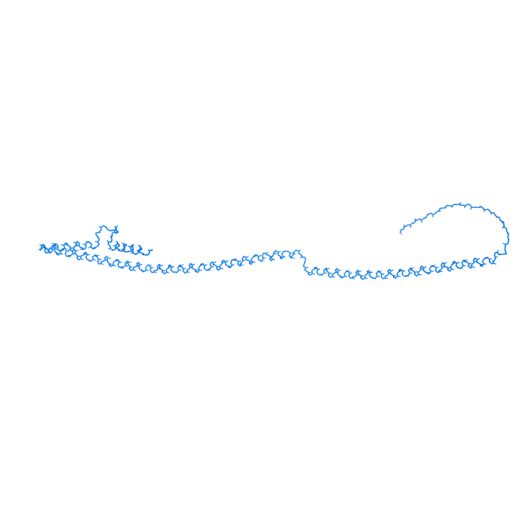 . LEU A 1 175 ? -57.249 -1.137 76.320 1.00 96.69 175 LEU A CA 1
ATOM 1295 C C . LEU A 1 175 ? -57.015 -1.744 77.712 1.00 96.69 175 LEU A C 1
ATOM 1297 O O . LEU A 1 175 ? -57.836 -1.564 78.603 1.00 96.69 175 LEU A O 1
ATOM 1301 N N . LEU A 1 176 ? -55.895 -2.443 77.916 1.00 96.75 176 LEU A N 1
ATOM 1302 C CA . LEU A 1 176 ? -55.545 -3.007 79.221 1.00 96.75 176 LEU A CA 1
ATOM 1303 C C . LEU A 1 176 ? -55.382 -1.916 80.288 1.00 96.75 176 LEU A C 1
ATOM 1305 O O . LEU A 1 176 ? -55.871 -2.091 81.398 1.00 96.75 176 LEU A O 1
ATOM 1309 N N . LEU A 1 177 ? -54.719 -0.805 79.950 1.00 96.50 177 LEU A N 1
ATOM 1310 C CA . LEU A 1 177 ? -54.579 0.344 80.849 1.00 96.50 177 LEU A CA 1
ATOM 1311 C C . LEU A 1 177 ? -55.943 0.936 81.220 1.00 96.50 177 LEU A C 1
ATOM 1313 O O . LEU A 1 177 ? -56.177 1.190 82.392 1.00 96.50 177 LEU A O 1
ATOM 1317 N N . GLN A 1 178 ? -56.857 1.078 80.254 1.00 94.81 178 GLN A N 1
ATOM 1318 C CA . GLN A 1 178 ? -58.222 1.549 80.520 1.00 94.81 178 GLN A CA 1
ATOM 1319 C C . GLN A 1 178 ? -58.968 0.629 81.494 1.00 94.81 178 GLN A C 1
ATOM 1321 O O . GLN A 1 178 ? -59.527 1.110 82.470 1.00 94.81 178 GLN A O 1
ATOM 1326 N N . VAL A 1 179 ? -58.920 -0.690 81.283 1.00 95.56 179 VAL A N 1
ATOM 1327 C CA . VAL A 1 179 ? -59.562 -1.661 82.189 1.00 95.56 179 VAL A CA 1
ATOM 1328 C C . VAL A 1 179 ? -58.916 -1.647 83.579 1.00 95.56 179 VAL A C 1
ATOM 1330 O O . VAL A 1 179 ? -59.608 -1.774 84.583 1.00 95.56 179 VAL A O 1
ATOM 1333 N N . ALA A 1 180 ? -57.593 -1.494 83.665 1.00 95.00 180 ALA A N 1
ATOM 1334 C CA . ALA A 1 180 ? -56.903 -1.376 84.948 1.00 95.00 180 ALA A CA 1
ATOM 1335 C C . ALA A 1 180 ? -57.295 -0.086 85.696 1.00 95.00 180 ALA A C 1
ATOM 1337 O O . ALA A 1 180 ? -57.499 -0.122 86.912 1.00 95.00 180 ALA A O 1
ATOM 1338 N N . ASP A 1 181 ? -57.442 1.032 84.981 1.00 93.56 181 ASP A N 1
ATOM 1339 C CA . ASP A 1 181 ? -57.931 2.299 85.535 1.00 93.56 181 ASP A CA 1
ATOM 1340 C C . ASP A 1 181 ? -59.389 2.177 86.010 1.00 93.56 181 ASP A C 1
ATOM 1342 O O . ASP A 1 181 ? -59.713 2.615 87.111 1.00 93.56 181 ASP A O 1
ATOM 1346 N N . GLU A 1 182 ? -60.254 1.518 85.234 1.00 93.25 182 GLU A N 1
ATOM 1347 C CA . GLU A 1 182 ? -61.644 1.231 85.615 1.00 93.25 182 GLU A CA 1
ATOM 1348 C C . GLU A 1 182 ? -61.711 0.362 86.878 1.00 93.25 182 GLU A C 1
ATOM 1350 O O . GLU A 1 182 ? -62.388 0.724 87.834 1.00 93.25 182 GLU A O 1
ATOM 1355 N N . LEU A 1 183 ? -60.952 -0.737 86.943 1.00 93.06 183 LEU A N 1
ATOM 1356 C CA . LEU A 1 183 ? -60.917 -1.612 88.121 1.00 93.06 183 LEU A CA 1
ATOM 1357 C C . LEU A 1 183 ? -60.356 -0.905 89.359 1.00 93.06 183 LEU A C 1
ATOM 1359 O O . LEU A 1 183 ? -60.835 -1.126 90.468 1.00 93.06 183 LEU A O 1
ATOM 1363 N N . THR A 1 184 ? -59.338 -0.054 89.201 1.00 91.62 184 THR A N 1
ATOM 1364 C CA . THR A 1 184 ? -58.815 0.735 90.327 1.00 91.62 184 THR A CA 1
ATOM 1365 C C . THR A 1 184 ? -59.784 1.829 90.764 1.00 91.62 184 THR A C 1
ATOM 1367 O O . THR A 1 184 ? -59.849 2.115 91.959 1.00 91.62 184 THR A O 1
ATOM 1370 N N . GLN A 1 185 ? -60.567 2.412 89.851 1.00 90.75 185 GLN A N 1
ATOM 1371 C CA . GLN A 1 185 ? -61.699 3.270 90.210 1.00 90.75 185 GLN A CA 1
ATOM 1372 C C . GLN A 1 185 ? -62.784 2.486 90.949 1.00 90.75 185 GLN A C 1
ATOM 1374 O O . GLN A 1 185 ? -63.187 2.910 92.023 1.00 90.75 185 GLN A O 1
ATOM 1379 N N . GLU A 1 186 ? -63.199 1.322 90.451 1.00 90.00 186 GLU A N 1
ATOM 1380 C CA . GLU A 1 186 ? -64.202 0.480 91.113 1.00 90.00 186 GLU A CA 1
ATOM 1381 C C . GLU A 1 186 ? -63.756 0.032 92.510 1.00 90.00 186 GLU A C 1
ATOM 1383 O O . GLU A 1 186 ? -64.563 0.031 93.438 1.00 90.00 186 GLU A O 1
ATOM 1388 N N . LEU A 1 187 ? -62.476 -0.318 92.682 1.00 88.50 187 LEU A N 1
ATOM 1389 C CA . LEU A 1 187 ? -61.902 -0.645 93.987 1.00 88.50 187 LEU A CA 1
ATOM 1390 C C . LEU A 1 187 ? -61.904 0.563 94.924 1.00 88.50 187 LEU A C 1
ATOM 1392 O O . LEU A 1 187 ? -62.325 0.416 96.065 1.00 88.50 187 LEU A O 1
ATOM 1396 N N . ARG A 1 188 ? -61.509 1.754 94.453 1.00 85.69 188 ARG A N 1
ATOM 1397 C CA . ARG A 1 188 ? -61.592 2.991 95.251 1.00 85.69 188 ARG A CA 1
ATOM 1398 C C . ARG A 1 188 ? -63.029 3.319 95.642 1.00 85.69 188 ARG A C 1
ATOM 1400 O O . ARG A 1 188 ? -63.291 3.606 96.803 1.00 85.69 188 ARG A O 1
ATOM 1407 N N . ASP A 1 189 ? -63.965 3.211 94.706 1.00 83.69 189 ASP A N 1
ATOM 1408 C CA . ASP A 1 189 ? -65.390 3.427 94.954 1.00 83.69 189 ASP A CA 1
ATOM 1409 C C . ASP A 1 189 ? -65.949 2.392 95.945 1.00 83.69 189 ASP A C 1
ATOM 1411 O O . ASP A 1 189 ? -66.826 2.702 96.754 1.00 83.69 189 ASP A O 1
ATOM 1415 N N . ALA A 1 190 ? -65.480 1.141 95.884 1.00 76.31 190 ALA A N 1
ATOM 1416 C CA . ALA A 1 190 ? -65.850 0.085 96.821 1.00 76.31 190 ALA A CA 1
ATOM 1417 C C . ALA A 1 190 ? -65.237 0.309 98.211 1.00 76.31 190 ALA A C 1
ATOM 1419 O O . ALA A 1 190 ? -65.926 0.090 99.205 1.00 76.31 190 ALA A O 1
ATOM 1420 N N . GLU A 1 191 ? -63.991 0.777 98.293 1.00 76.81 191 GLU A N 1
ATOM 1421 C CA . GLU A 1 191 ? -63.330 1.185 99.536 1.00 76.81 191 GLU A CA 1
ATOM 1422 C C . GLU A 1 191 ? -64.038 2.386 100.175 1.00 76.81 191 GLU A C 1
ATOM 1424 O O . GLU A 1 191 ? -64.323 2.345 101.370 1.00 76.81 191 GLU A O 1
ATOM 1429 N N . GLU A 1 192 ? -64.415 3.407 99.399 1.00 73.88 192 GLU A N 1
ATOM 1430 C CA . GLU A 1 192 ? -65.207 4.546 99.882 1.00 73.88 192 GLU A CA 1
ATOM 1431 C C . GLU A 1 192 ? -66.585 4.106 100.391 1.00 73.88 192 GLU A C 1
ATOM 1433 O O . GLU A 1 192 ? -67.013 4.523 101.468 1.00 73.88 192 GLU A O 1
ATOM 1438 N N . LYS A 1 193 ? -67.280 3.217 99.669 1.00 71.62 193 LYS A N 1
ATOM 1439 C CA . LYS A 1 193 ? -68.570 2.660 100.114 1.00 71.62 193 LYS A CA 1
ATOM 1440 C C . LYS A 1 193 ? -68.420 1.783 101.354 1.00 71.62 193 LYS A C 1
ATOM 1442 O O . LYS A 1 193 ? -69.260 1.854 102.246 1.00 71.62 193 LYS A O 1
ATOM 1447 N N . ALA A 1 194 ? -67.369 0.971 101.442 1.00 67.06 194 ALA A N 1
ATOM 1448 C CA . ALA A 1 194 ? -67.080 0.161 102.620 1.00 67.06 194 ALA A CA 1
ATOM 1449 C C . ALA A 1 194 ? -66.716 1.038 103.827 1.00 67.06 194 ALA A C 1
ATOM 1451 O O . ALA A 1 194 ? -67.161 0.748 104.934 1.00 67.06 194 ALA A O 1
ATOM 1452 N N . ALA A 1 195 ? -65.977 2.131 103.624 1.00 65.00 195 ALA A N 1
ATOM 1453 C CA . ALA A 1 195 ? -65.694 3.127 104.652 1.00 65.00 195 ALA A CA 1
ATOM 1454 C C . ALA A 1 195 ? -66.962 3.878 105.093 1.00 65.00 195 ALA A C 1
ATOM 1456 O O . ALA A 1 195 ? -67.137 4.103 106.286 1.00 65.00 195 ALA A O 1
ATOM 1457 N N . ALA A 1 196 ? -67.884 4.188 104.175 1.00 59.06 196 ALA A N 1
ATOM 1458 C CA . ALA A 1 196 ? -69.187 4.768 104.505 1.00 59.06 196 ALA A CA 1
ATOM 1459 C C . ALA A 1 196 ? -70.072 3.796 105.312 1.00 59.06 196 ALA A C 1
ATOM 1461 O O . ALA A 1 196 ? -70.675 4.202 106.300 1.00 59.06 196 ALA A O 1
ATOM 1462 N N . VAL A 1 197 ? -70.089 2.503 104.958 1.00 57.62 197 VAL A N 1
ATOM 1463 C CA . VAL A 1 197 ? -70.796 1.458 105.725 1.00 57.62 197 VAL A CA 1
ATOM 1464 C C . VAL A 1 197 ? -70.136 1.226 107.086 1.00 57.62 197 VAL A C 1
ATOM 1466 O O . VAL A 1 197 ? -70.835 1.019 108.069 1.00 57.62 197 VAL A O 1
ATOM 1469 N N . LYS A 1 198 ? -68.804 1.294 107.188 1.00 51.53 198 LYS A N 1
ATOM 1470 C CA . LYS A 1 198 ? -68.089 1.179 108.467 1.00 51.53 198 LYS A CA 1
ATOM 1471 C C . LYS A 1 198 ? -68.329 2.401 109.364 1.00 51.53 198 LYS A C 1
ATOM 1473 O O . LYS A 1 198 ? -68.552 2.231 110.555 1.00 51.53 198 LYS A O 1
ATOM 1478 N N . GLY A 1 199 ? -68.401 3.600 108.782 1.00 48.56 199 GLY A N 1
ATOM 1479 C CA . GLY A 1 199 ? -68.800 4.830 109.472 1.00 48.56 199 GLY A CA 1
ATOM 1480 C C . GLY A 1 199 ? -70.252 4.832 109.970 1.00 48.56 199 GLY A C 1
ATOM 1481 O O . GLY A 1 199 ? -70.567 5.583 110.882 1.00 48.56 199 GLY A O 1
ATOM 1482 N N . GLU A 1 200 ? -71.124 3.970 109.434 1.00 39.28 200 GLU A N 1
ATOM 1483 C CA . GLU A 1 200 ? -72.511 3.804 109.902 1.00 39.28 200 GLU A CA 1
ATOM 1484 C C . GLU A 1 200 ? -72.644 2.787 111.062 1.00 39.28 200 GLU A C 1
ATOM 1486 O O . GLU A 1 200 ? -73.693 2.710 111.697 1.00 39.28 200 GLU A O 1
ATOM 1491 N N . TRP A 1 201 ? -71.579 2.038 111.390 1.00 40.69 201 TRP A N 1
ATOM 1492 C CA . TRP A 1 201 ? -71.528 1.121 112.545 1.00 40.69 201 TRP A CA 1
ATOM 1493 C C . TRP A 1 201 ? -70.572 1.579 113.664 1.00 40.69 201 TRP A C 1
ATOM 1495 O O . TRP A 1 201 ? -70.635 1.024 114.759 1.00 40.69 201 TRP A O 1
ATOM 1505 N N . ASP A 1 202 ? -69.746 2.606 113.433 1.00 35.94 202 ASP A N 1
ATOM 1506 C CA . ASP A 1 202 ? -68.781 3.151 114.410 1.00 35.94 202 ASP A CA 1
ATOM 1507 C C . ASP A 1 202 ? -69.344 4.284 115.304 1.00 35.94 202 ASP A C 1
ATOM 1509 O O . ASP A 1 202 ? -68.588 4.938 116.015 1.00 35.94 202 ASP A O 1
ATOM 1513 N N . ASP A 1 203 ? -70.667 4.509 115.328 1.00 38.53 203 ASP A N 1
ATOM 1514 C CA . ASP A 1 203 ? -71.323 5.441 116.275 1.00 38.53 203 ASP A CA 1
ATOM 1515 C C . ASP A 1 203 ? -71.845 4.740 117.557 1.00 38.53 203 ASP A C 1
ATOM 1517 O O . ASP A 1 203 ? -72.461 5.369 118.421 1.00 38.53 203 ASP A O 1
ATOM 1521 N N . VAL A 1 204 ? -71.604 3.426 117.727 1.00 41.09 204 VAL A N 1
ATOM 1522 C CA . VAL A 1 204 ? -71.996 2.652 118.929 1.00 41.09 204 VAL A CA 1
ATOM 1523 C C . VAL A 1 204 ? -70.902 1.656 119.349 1.00 41.09 204 VAL A C 1
ATOM 1525 O O . VAL A 1 204 ? -71.131 0.451 119.396 1.00 41.09 204 VAL A O 1
ATOM 1528 N N . ALA A 1 205 ? -69.708 2.136 119.694 1.00 36.38 205 ALA A N 1
ATOM 1529 C CA . ALA A 1 205 ? -68.809 1.424 120.612 1.00 36.38 205 ALA A CA 1
ATOM 1530 C C . ALA A 1 205 ? -67.764 2.383 121.199 1.00 36.38 205 ALA A C 1
ATOM 1532 O O . ALA A 1 205 ? -66.698 2.616 120.642 1.00 36.38 205 ALA A O 1
ATOM 1533 N N . SER A 1 206 ? -68.129 2.941 122.350 1.00 33.00 206 SER A N 1
ATOM 1534 C CA . SER A 1 206 ? -67.259 3.652 123.283 1.00 33.00 206 SER A CA 1
ATOM 1535 C C . SER A 1 206 ? -66.255 2.711 123.961 1.00 33.00 206 SER A C 1
ATOM 1537 O O . SER A 1 206 ? -66.608 1.577 124.279 1.00 33.00 206 SER A O 1
ATOM 1539 N N . ASP A 1 207 ? -65.111 3.300 124.317 1.00 33.34 207 ASP A N 1
ATOM 1540 C CA . ASP A 1 207 ? -64.244 3.018 125.473 1.00 33.34 207 ASP A CA 1
ATOM 1541 C C . ASP A 1 207 ? -63.415 1.727 125.551 1.00 33.34 207 ASP A C 1
ATOM 1543 O O . ASP A 1 207 ? -63.934 0.614 125.614 1.00 33.34 207 ASP A O 1
ATOM 1547 N N . GLY A 1 208 ? -62.107 1.939 125.752 1.00 34.72 208 GLY A N 1
ATOM 1548 C CA . GLY A 1 208 ? -61.228 1.029 126.489 1.00 34.72 208 GLY A CA 1
ATOM 1549 C C . GLY A 1 208 ? -59.814 0.905 125.918 1.00 34.72 208 GLY A C 1
ATOM 1550 O O . GLY A 1 208 ? -59.605 0.069 125.046 1.00 34.72 208 GLY A O 1
ATOM 1551 N N . GLU A 1 209 ? -58.899 1.766 126.394 1.00 36.50 209 GLU A N 1
ATOM 1552 C CA . GLU A 1 209 ? -57.579 1.453 127.013 1.00 36.50 209 GLU A CA 1
ATOM 1553 C C . GLU A 1 209 ? -57.012 0.027 126.773 1.00 36.50 209 GLU A C 1
ATOM 1555 O O . GLU A 1 209 ? -57.738 -0.957 126.860 1.00 36.50 209 GLU A O 1
ATOM 1560 N N . ASP A 1 210 ? -55.726 -0.257 126.562 1.00 34.31 210 ASP A N 1
ATOM 1561 C CA . ASP A 1 210 ? -54.458 0.448 126.759 1.00 34.31 210 ASP A CA 1
ATOM 1562 C C . ASP A 1 210 ? -53.337 -0.414 126.112 1.00 34.31 210 ASP A C 1
ATOM 1564 O O . ASP A 1 210 ? -53.473 -1.632 125.982 1.00 34.31 210 ASP A O 1
ATOM 1568 N N . ASP A 1 211 ? -52.225 0.253 125.797 1.00 35.34 211 ASP A N 1
ATOM 1569 C CA . ASP A 1 211 ? -50.828 -0.181 125.966 1.00 35.34 211 ASP A CA 1
ATOM 1570 C C . ASP A 1 211 ? -50.080 -1.226 125.096 1.00 35.34 211 ASP A C 1
ATOM 1572 O O . ASP A 1 211 ? -50.532 -2.307 124.730 1.00 35.34 211 ASP A O 1
ATOM 1576 N N . GLU A 1 212 ? -48.804 -0.838 124.940 1.00 39.47 212 GLU A N 1
ATOM 1577 C CA . GLU A 1 212 ? -47.556 -1.600 124.772 1.00 39.47 212 GLU A CA 1
ATOM 1578 C C . GLU A 1 212 ? -46.995 -1.928 123.369 1.00 39.47 212 GLU A C 1
ATOM 1580 O O . GLU A 1 212 ? -47.306 -2.917 122.714 1.00 39.47 212 GLU A O 1
ATOM 1585 N N . GLU A 1 213 ? -46.077 -1.038 122.959 1.00 39.41 213 GLU A N 1
ATOM 1586 C CA . GLU A 1 213 ? -44.646 -1.289 122.692 1.00 39.41 213 GLU A CA 1
ATOM 1587 C C . GLU A 1 213 ? -44.218 -2.597 121.988 1.00 39.41 213 GLU A C 1
ATOM 1589 O O . GLU A 1 213 ? -44.360 -3.701 122.507 1.00 39.41 213 GLU A O 1
ATOM 1594 N N . GLY A 1 214 ? -43.516 -2.464 120.852 1.00 38.78 214 GLY A N 1
ATOM 1595 C CA . GLY A 1 214 ? -42.816 -3.603 120.250 1.00 38.78 214 GLY A CA 1
ATOM 1596 C C . GLY A 1 214 ? -42.128 -3.353 118.905 1.00 38.78 214 GLY A C 1
ATOM 1597 O O . GLY A 1 214 ? -42.643 -3.743 117.869 1.00 38.78 214 GLY A O 1
ATOM 1598 N N . ALA A 1 215 ? -40.942 -2.742 118.960 1.00 39.03 215 ALA A N 1
ATOM 1599 C CA . ALA A 1 215 ? -39.731 -3.077 118.192 1.00 39.03 215 ALA A CA 1
ATOM 1600 C C . ALA A 1 215 ? -39.781 -3.335 116.655 1.00 39.03 215 ALA A C 1
ATOM 1602 O O . ALA A 1 215 ? -40.229 -4.368 116.166 1.00 39.03 215 ALA A O 1
ATOM 1603 N N . LEU A 1 216 ? -39.098 -2.439 115.925 1.00 43.78 216 LEU A N 1
ATOM 1604 C CA . LEU A 1 216 ? -38.288 -2.697 114.708 1.00 43.78 216 LEU A CA 1
ATOM 1605 C C . LEU A 1 216 ? -37.326 -3.906 114.915 1.00 43.78 216 LEU A C 1
ATOM 1607 O O . LEU A 1 216 ? -36.984 -4.140 116.078 1.00 43.78 216 LEU A O 1
ATOM 1611 N N . PRO A 1 217 ? -36.789 -4.613 113.878 1.00 49.53 217 PRO A N 1
ATOM 1612 C CA . PRO A 1 217 ? -36.134 -3.984 112.715 1.00 49.53 217 PRO A CA 1
ATOM 1613 C C . PRO A 1 217 ? -36.058 -4.766 111.368 1.00 49.53 217 PRO A C 1
ATOM 1615 O O . PRO A 1 217 ? -36.456 -5.917 111.252 1.00 49.53 217 PRO A O 1
ATOM 1618 N N . GLU A 1 218 ? -35.482 -4.056 110.386 1.00 41.06 218 GLU A N 1
ATOM 1619 C CA . GLU A 1 218 ? -34.496 -4.463 109.355 1.00 41.06 218 GLU A CA 1
ATOM 1620 C C . GLU A 1 218 ? -34.756 -5.518 108.251 1.00 41.06 218 GLU A C 1
ATOM 1622 O O . GLU A 1 218 ? -34.977 -6.699 108.487 1.00 41.06 218 GLU A O 1
ATOM 1627 N N . GLU A 1 219 ? -34.482 -5.014 107.037 1.00 43.41 219 GLU A N 1
ATOM 1628 C CA . GLU A 1 219 ? -33.719 -5.576 105.906 1.00 43.41 219 GLU A CA 1
ATOM 1629 C C . GLU A 1 219 ? -34.268 -6.701 105.016 1.00 43.41 219 GLU A C 1
ATOM 1631 O O . GLU A 1 219 ? -34.734 -7.753 105.443 1.00 43.41 219 GLU A O 1
ATOM 1636 N N . GLY A 1 220 ? -34.097 -6.471 103.706 1.00 45.00 220 GLY A N 1
ATOM 1637 C CA . GLY A 1 220 ? -34.275 -7.467 102.659 1.00 45.00 220 GLY A CA 1
ATOM 1638 C C . GLY A 1 220 ? -34.320 -6.882 101.247 1.00 45.00 220 GLY A C 1
ATOM 1639 O O . GLY A 1 220 ? -35.324 -7.045 100.560 1.00 45.00 220 GLY A O 1
ATOM 1640 N N . GLU A 1 221 ? -33.249 -6.211 100.811 1.00 49.66 221 GLU A N 1
ATOM 1641 C CA . GLU A 1 221 ? -32.933 -6.058 99.382 1.00 49.66 221 GLU A CA 1
ATOM 1642 C C . GLU A 1 221 ? -32.957 -7.428 98.683 1.00 49.66 221 GLU A C 1
ATOM 1644 O O . GLU A 1 221 ? -32.365 -8.389 99.178 1.00 49.66 221 GLU A O 1
ATOM 1649 N N . MET A 1 222 ? -33.554 -7.510 97.491 1.00 53.16 222 MET A N 1
ATOM 1650 C CA . MET A 1 222 ? -33.109 -8.487 96.497 1.00 53.16 222 MET A CA 1
ATOM 1651 C C . MET A 1 222 ? -33.415 -8.006 95.074 1.00 53.16 222 MET A C 1
ATOM 1653 O O . MET A 1 222 ? -34.452 -8.322 94.493 1.00 53.16 222 MET A O 1
ATOM 1657 N N . ASP A 1 223 ? -32.469 -7.253 94.516 1.00 51.16 223 ASP A N 1
ATOM 1658 C CA . ASP A 1 223 ? -32.266 -7.139 93.073 1.00 51.16 223 ASP A CA 1
ATOM 1659 C C . ASP A 1 223 ? -31.765 -8.480 92.530 1.00 51.16 223 ASP A C 1
ATOM 1661 O O . ASP A 1 223 ? -30.725 -8.963 92.981 1.00 51.16 223 ASP A O 1
ATOM 1665 N N . ILE A 1 224 ? -32.433 -9.052 91.523 1.00 51.09 224 ILE A N 1
ATOM 1666 C CA . ILE A 1 224 ? -31.775 -9.963 90.574 1.00 51.09 224 ILE A CA 1
ATOM 1667 C C . ILE A 1 224 ? -32.353 -9.749 89.169 1.00 51.09 224 ILE A C 1
ATOM 1669 O O . ILE A 1 224 ? -33.403 -10.285 88.815 1.00 51.09 224 ILE A O 1
ATOM 1673 N N . ASP A 1 225 ? -31.599 -9.005 88.362 1.00 53.94 225 ASP A N 1
ATOM 1674 C CA . ASP A 1 225 ? -31.612 -9.060 86.902 1.00 53.94 225 ASP A CA 1
ATOM 1675 C C . ASP A 1 225 ? -31.130 -10.436 86.403 1.00 53.94 225 ASP A C 1
ATOM 1677 O O . ASP A 1 225 ? -30.044 -10.895 86.784 1.00 53.94 225 ASP A O 1
ATOM 1681 N N . ARG A 1 226 ? -31.874 -11.049 85.471 1.00 48.31 226 ARG A N 1
ATOM 1682 C CA . ARG A 1 226 ? -31.294 -11.788 84.335 1.00 48.31 226 ARG A CA 1
ATOM 1683 C C . ARG A 1 226 ? -32.281 -12.051 83.206 1.00 48.31 226 ARG A C 1
ATOM 1685 O O . ARG A 1 226 ? -33.399 -12.524 83.495 1.00 48.31 226 ARG A O 1
#

Radius of gyration: 74.47 Å; chains: 1; bounding box: 126×40×203 Å

Sequence (226 aa):
GGGAIMDEEALIASRLLTKTTSISKAPPPLRALAGKLAALVAAAGKDDEEACAAAHEALCKEIALQDFAGSKYGSSARALRRECGVYASQEATLQADIAATKEEIEVLKRGLADARAQRARNEQYDALRGAAAAHPPRHETTARIDEITADVKALEKQAAEADGRMEMRKKQFVLLLQVADELTQELRDAEEKAAAVKGEWDDVASDGEDDEEGALPEEGEMDIDR

InterPro domains:
  IPR008501 THO complex subunit 7/Mft1 [PF05615] (9-145)